Protein AF-A0A1A7Y3Y9-F1 (afdb_monomer_lite)

Foldseek 3Di:
DDPAWAALQVCQVVDDDDFQDADPVPDPLSVVLQVVLVVLVVCLVVVHDDDQDDLVRVLSNLLSCLVNVWAFPAFAPCPPPVPQFQDQFLVSCVVPVVLLVLCQVVLLSNVCNHGTPPNVLSVVLSVVVSVCSNVGGLPDVVVQLVVCCVSRPSCSVRVSRNSSRVSRDPDRPRSRVSGTRTDDDPVVCVVPPPDPPPPDDDDDDDDD

InterPro domains:
  IPR058745 Topors, PWI-like domain [PF26084] (94-169)

Radius of gyration: 20.25 Å; chains: 1; bounding box: 48×34×82 Å

Secondary structure (DSSP, 8-state):
-----B-HHHHHHTTS--TT----TT-HHHHHHHHHHHHHHHHHHTT---PPPPHHHHHHHHHHHHHHTPPEEEETTTTTS---PPP-SHHHHHH-HHHHHTHHHHHHHHHHHHHBT-HHHHHHHHHHHHHHHHHHTTS-HHHHHHHHHHHHGGGHHHHHHHHHHHHH--S-HHHHHHHEEE---GGGHHHHTT--------------

Organism: NCBI:txid60296

pLDDT: mean 77.49, std 19.17, range [34.03, 97.25]

Sequence (208 aa):
ADSTEDGVIFNQLTGFRGAAAPLDPSDRASRRLMSRLVARQRLQREGGAVRQLREREALAFRRMLYRCGIRVRGVAGANGNHGQQCDITAESFRHNPAHLNRLRPWLQRELKVLYGSHGSLVDIVQRIIMARLARHGLVNPPTLEEDLRPFLLARTEHFLHELVSFTRSPLSMDAYDLQAVYEPPPTTTEQYGLSSSSDGSSVIAISE

Structure (mmCIF, N/CA/C/O backbone):
data_AF-A0A1A7Y3Y9-F1
#
_entry.id   AF-A0A1A7Y3Y9-F1
#
loop_
_atom_site.group_PDB
_atom_site.id
_atom_site.type_symbol
_atom_site.label_atom_id
_atom_site.label_alt_id
_atom_site.label_comp_id
_atom_site.label_asym_id
_atom_site.label_entity_id
_atom_site.label_seq_id
_atom_site.pdbx_PDB_ins_code
_atom_site.Cartn_x
_atom_site.Cartn_y
_atom_site.Cartn_z
_atom_site.occupancy
_atom_site.B_iso_or_equiv
_atom_site.auth_seq_id
_atom_site.auth_comp_id
_atom_site.auth_asym_id
_atom_site.auth_atom_id
_atom_site.pdbx_PDB_model_num
ATOM 1 N N . ALA A 1 1 ? -28.855 4.994 4.068 1.00 36.22 1 ALA A N 1
ATOM 2 C CA . ALA A 1 1 ? -28.305 3.700 3.626 1.00 36.22 1 ALA A CA 1
ATOM 3 C C . ALA A 1 1 ? -27.300 3.994 2.519 1.00 36.22 1 ALA A C 1
ATOM 5 O O . ALA A 1 1 ? -27.583 4.885 1.732 1.00 36.22 1 ALA A O 1
ATOM 6 N N . ASP A 1 2 ? -26.148 3.318 2.535 1.00 34.03 2 ASP A N 1
ATOM 7 C CA . ASP A 1 2 ? -25.043 3.405 1.560 1.00 34.03 2 ASP A CA 1
ATOM 8 C C . ASP A 1 2 ? -24.114 4.636 1.565 1.00 34.03 2 ASP A C 1
ATOM 10 O O . ASP A 1 2 ? -23.863 5.270 0.552 1.00 34.03 2 ASP A O 1
ATOM 14 N N . SER A 1 3 ? -23.475 4.918 2.707 1.00 39.34 3 SER A N 1
ATOM 15 C CA . SER A 1 3 ? -22.160 5.593 2.719 1.00 39.34 3 SER A CA 1
ATOM 16 C C . SER A 1 3 ? -21.043 4.548 2.530 1.00 39.34 3 SER A C 1
ATOM 18 O O . SER A 1 3 ? -20.184 4.359 3.400 1.00 39.34 3 SER A O 1
ATOM 20 N N . THR A 1 4 ? -21.167 3.740 1.477 1.00 45.62 4 THR A N 1
ATOM 21 C CA . THR A 1 4 ? -20.436 2.490 1.245 1.00 45.62 4 THR A CA 1
ATOM 22 C C . THR A 1 4 ? -19.045 2.740 0.671 1.00 45.62 4 THR A C 1
ATOM 24 O O . THR A 1 4 ? -18.853 2.967 -0.511 1.00 45.62 4 THR A O 1
ATOM 27 N N . GLU A 1 5 ? -18.047 2.599 1.543 1.00 63.62 5 GLU A N 1
ATOM 28 C CA . GLU A 1 5 ? -16.680 2.203 1.179 1.00 63.62 5 GLU A CA 1
ATOM 29 C C . GLU A 1 5 ? -15.853 3.159 0.308 1.00 63.62 5 GLU A C 1
ATOM 31 O O . GLU A 1 5 ? -14.901 2.702 -0.324 1.00 63.62 5 GLU A O 1
ATOM 36 N N . ASP A 1 6 ? -16.111 4.467 0.334 1.00 68.94 6 ASP A N 1
ATOM 37 C CA . ASP A 1 6 ? -15.222 5.429 -0.325 1.00 68.94 6 ASP A CA 1
ATOM 38 C C . ASP A 1 6 ? -13.776 5.290 0.175 1.00 68.94 6 ASP A C 1
ATOM 40 O O . ASP A 1 6 ? -13.481 5.250 1.380 1.00 68.94 6 ASP A O 1
ATOM 44 N N . GLY A 1 7 ? -12.852 5.190 -0.780 1.00 76.06 7 GLY A N 1
ATOM 45 C CA . GLY A 1 7 ? -11.425 5.054 -0.522 1.00 76.06 7 GLY A CA 1
ATOM 46 C C . GLY A 1 7 ? -10.818 6.297 0.130 1.00 76.06 7 GLY A C 1
ATOM 47 O O . GLY A 1 7 ? -11.368 7.398 0.081 1.00 76.06 7 GLY A O 1
ATOM 48 N N . VAL A 1 8 ? -9.646 6.154 0.755 1.00 81.31 8 VAL A N 1
ATOM 49 C CA . VAL A 1 8 ? -8.957 7.279 1.419 1.00 81.31 8 VAL A CA 1
ATOM 50 C C . VAL A 1 8 ? -8.676 8.450 0.463 1.00 81.31 8 VAL A C 1
ATOM 52 O O . VAL A 1 8 ? -8.682 9.601 0.904 1.00 81.31 8 VAL A O 1
ATOM 55 N N . ILE A 1 9 ? -8.432 8.188 -0.825 1.00 83.69 9 ILE A N 1
ATOM 56 C CA . ILE A 1 9 ? -8.206 9.238 -1.830 1.00 83.69 9 ILE A CA 1
ATOM 57 C C . ILE A 1 9 ? -9.501 10.014 -2.103 1.00 83.69 9 ILE A C 1
ATOM 59 O O . ILE A 1 9 ? -9.493 11.243 -2.077 1.00 83.69 9 ILE A O 1
ATOM 63 N N . PHE A 1 10 ? -10.623 9.317 -2.275 1.00 70.94 10 PHE A N 1
ATOM 64 C CA . PHE A 1 10 ? -11.908 9.938 -2.606 1.00 70.94 10 PHE A CA 1
ATOM 65 C C . PHE A 1 10 ? -12.529 10.693 -1.430 1.00 70.94 10 PHE A C 1
ATOM 67 O O . PHE A 1 10 ? -13.027 11.796 -1.625 1.00 70.94 10 PHE A O 1
ATOM 74 N N . ASN A 1 11 ? -12.363 10.203 -0.197 1.00 64.69 11 ASN A N 1
ATOM 75 C CA . ASN A 1 11 ? -12.785 10.931 1.008 1.00 64.69 11 ASN A CA 1
ATOM 76 C C . ASN A 1 11 ? -12.103 12.307 1.169 1.00 64.69 11 ASN A C 1
ATOM 78 O O . ASN A 1 11 ? -12.654 13.202 1.806 1.00 64.69 11 ASN A O 1
ATOM 82 N N . GLN A 1 12 ? -10.893 12.481 0.622 1.00 59.06 12 GLN A N 1
ATOM 83 C CA . GLN A 1 12 ? -10.207 13.779 0.624 1.00 59.06 12 GLN A CA 1
ATOM 84 C C . GLN A 1 12 ? -10.718 14.709 -0.478 1.00 59.06 12 GLN A C 1
ATOM 86 O O . GLN A 1 12 ? -10.754 15.919 -0.278 1.00 59.06 12 GLN A O 1
ATOM 91 N N . LEU A 1 13 ? -11.108 14.154 -1.629 1.00 55.41 13 LEU A N 1
ATOM 92 C CA . LEU A 1 13 ? -11.631 14.912 -2.768 1.00 55.41 13 LEU A CA 1
ATOM 93 C C . LEU A 1 13 ? -13.058 15.429 -2.515 1.00 55.41 13 LEU A C 1
ATOM 95 O O . LEU A 1 13 ? -13.415 16.483 -3.028 1.00 55.41 13 LEU A O 1
ATOM 99 N N . THR A 1 14 ? -13.853 14.738 -1.692 1.00 50.50 14 THR A N 1
ATOM 100 C CA . THR A 1 14 ? -15.253 15.094 -1.386 1.00 50.50 14 THR A CA 1
ATOM 101 C C . THR A 1 14 ? -15.432 16.068 -0.210 1.00 50.50 14 THR A C 1
ATOM 103 O O . THR A 1 14 ? -16.564 16.367 0.162 1.00 50.50 14 THR A O 1
ATOM 106 N N . GLY A 1 15 ? -14.349 16.623 0.354 1.00 45.25 15 GLY A N 1
ATOM 107 C CA . GLY A 1 15 ? -14.426 17.753 1.297 1.00 45.25 15 GLY A CA 1
ATOM 108 C C . GLY A 1 15 ? -14.106 17.463 2.769 1.00 45.25 15 GLY A C 1
ATOM 109 O O . GLY A 1 15 ? -14.290 18.346 3.603 1.00 45.25 15 GLY A O 1
ATOM 110 N N . PHE A 1 16 ? -13.564 16.292 3.125 1.00 43.62 16 PHE A N 1
ATOM 111 C CA . PHE A 1 16 ? -13.039 16.045 4.477 1.00 43.62 16 PHE A CA 1
ATOM 112 C C . PHE A 1 16 ? -11.502 16.079 4.503 1.00 43.62 16 PHE A C 1
ATOM 114 O O . PHE A 1 16 ? -10.835 15.058 4.358 1.00 43.62 16 PHE A O 1
ATOM 121 N N . ARG A 1 17 ? -10.969 17.280 4.780 1.00 43.22 17 ARG A N 1
ATOM 122 C CA . ARG A 1 17 ? -9.599 17.575 5.253 1.00 43.22 17 ARG A CA 1
ATOM 123 C C . ARG A 1 17 ? -8.468 17.198 4.277 1.00 43.22 17 ARG A C 1
ATOM 125 O O . ARG A 1 17 ? -8.088 16.039 4.127 1.00 43.22 17 ARG A O 1
ATOM 132 N N . GLY A 1 18 ? -7.896 18.232 3.656 1.00 38.16 18 GLY A N 1
ATOM 133 C CA . GLY A 1 18 ? -6.736 18.143 2.772 1.00 38.16 18 GLY A CA 1
ATOM 134 C C . GLY A 1 18 ? -5.487 17.548 3.431 1.00 38.16 18 GLY A C 1
ATOM 135 O O . GLY A 1 18 ? -5.383 17.479 4.656 1.00 38.16 18 GLY A O 1
ATOM 136 N N . ALA A 1 19 ? -4.587 17.089 2.557 1.00 41.91 19 ALA A N 1
ATOM 137 C CA . ALA A 1 19 ? -3.192 16.700 2.769 1.00 41.91 19 ALA A CA 1
ATOM 138 C C . ALA A 1 19 ? -2.735 16.620 4.233 1.00 41.91 19 ALA A C 1
ATOM 140 O O . ALA A 1 19 ? -2.512 17.648 4.861 1.00 41.91 19 ALA A O 1
ATOM 141 N N . ALA A 1 20 ? -2.555 15.391 4.737 1.00 46.00 20 ALA A N 1
ATOM 142 C CA . ALA A 1 20 ? -1.773 15.087 5.942 1.00 46.00 20 ALA A CA 1
ATOM 143 C C . ALA A 1 20 ? -1.911 16.117 7.084 1.00 46.00 20 ALA A C 1
ATOM 145 O O . ALA A 1 20 ? -0.919 16.539 7.672 1.00 46.00 20 ALA A O 1
ATOM 146 N N . ALA A 1 21 ? -3.139 16.548 7.385 1.00 44.91 21 ALA A N 1
ATOM 147 C CA . ALA A 1 21 ? -3.355 17.433 8.514 1.00 44.91 21 ALA A CA 1
ATOM 148 C C . ALA A 1 21 ? -2.907 16.718 9.805 1.00 44.91 21 ALA A C 1
ATOM 150 O O . ALA A 1 21 ? -3.167 15.514 9.941 1.00 44.91 21 ALA A O 1
ATOM 151 N N . PRO A 1 22 ? -2.254 17.432 10.742 1.00 45.97 22 PRO A N 1
ATOM 152 C CA . PRO A 1 22 ? -1.822 16.871 12.014 1.00 45.97 22 PRO A CA 1
ATOM 153 C C . PRO A 1 22 ? -2.981 16.156 12.701 1.00 45.97 22 PRO A C 1
ATOM 155 O O . PRO A 1 22 ? -4.130 16.596 12.583 1.00 45.97 22 PRO A O 1
ATOM 158 N N . LEU A 1 23 ? -2.660 15.057 13.393 1.00 51.81 23 LEU A N 1
ATOM 159 C CA . LEU A 1 23 ? -3.570 14.335 14.278 1.00 51.81 23 LEU A CA 1
ATOM 160 C C . LEU A 1 23 ? -4.438 15.350 15.019 1.00 51.81 23 LEU A C 1
ATOM 162 O O . LEU A 1 23 ? -3.909 16.095 15.836 1.00 51.81 23 LEU A O 1
ATOM 166 N N . ASP A 1 24 ? -5.739 15.397 14.736 1.00 53.09 24 ASP A N 1
ATOM 167 C CA . ASP A 1 24 ? -6.663 16.020 15.671 1.00 53.09 24 ASP A CA 1
ATOM 168 C C . ASP A 1 24 ? -6.817 15.014 16.819 1.00 53.09 24 ASP A C 1
ATOM 170 O O . ASP A 1 24 ? -7.442 13.959 16.622 1.00 53.09 24 ASP A O 1
ATOM 174 N N . PRO A 1 25 ? -6.213 15.260 17.997 1.00 50.03 25 PRO A N 1
ATOM 175 C CA . PRO A 1 25 ? -6.244 14.318 19.109 1.00 50.03 25 PRO A CA 1
ATOM 176 C C . PRO A 1 25 ? -7.671 14.136 19.651 1.00 50.03 25 PRO A C 1
ATOM 178 O O . PRO A 1 25 ? -7.935 13.176 20.376 1.00 50.03 25 PRO A O 1
ATOM 181 N N . SER A 1 26 ? -8.599 15.032 19.285 1.00 53.59 26 SER A N 1
ATOM 182 C CA . SER A 1 26 ? -10.015 14.985 19.648 1.00 53.59 26 SER A CA 1
ATOM 183 C C . SER A 1 26 ? -10.801 13.932 18.856 1.00 53.59 26 SER A C 1
ATOM 185 O O . SER A 1 26 ? -11.801 13.392 19.356 1.00 53.59 26 SER A O 1
ATOM 187 N N . ASP A 1 27 ? -10.332 13.563 17.656 1.00 71.31 27 ASP A N 1
ATOM 188 C CA . ASP A 1 27 ? -11.041 12.626 16.788 1.00 71.31 27 ASP A CA 1
ATOM 189 C C . ASP A 1 27 ? -11.157 11.249 17.464 1.00 71.31 27 ASP A C 1
ATOM 191 O O . ASP A 1 27 ? -10.180 10.573 17.811 1.00 71.31 27 ASP A O 1
ATOM 195 N N . ARG A 1 28 ? -12.404 10.814 17.668 1.00 75.19 28 ARG A N 1
ATOM 196 C CA . ARG A 1 28 ? -12.746 9.505 18.238 1.00 75.19 28 ARG A CA 1
ATOM 197 C C . ARG A 1 28 ? -12.077 8.376 17.451 1.00 75.19 28 ARG A C 1
ATOM 199 O O . ARG A 1 28 ? -11.721 7.353 18.039 1.00 75.19 28 ARG A O 1
ATOM 206 N N . ALA A 1 29 ? -11.917 8.548 16.139 1.00 74.19 29 ALA A N 1
ATOM 207 C CA . ALA A 1 29 ? -11.268 7.581 15.267 1.00 74.19 29 ALA A CA 1
ATOM 208 C C . ALA A 1 29 ? -9.765 7.450 15.576 1.00 74.19 29 ALA A C 1
ATOM 210 O O . ALA A 1 29 ? -9.280 6.331 15.759 1.00 74.19 29 ALA A O 1
ATOM 211 N N . SER A 1 30 ? -9.070 8.580 15.748 1.00 77.62 30 SER A N 1
ATOM 212 C CA . SER A 1 30 ? -7.663 8.638 16.162 1.00 77.62 30 SER A CA 1
ATOM 213 C C . SER A 1 30 ? -7.454 7.987 17.529 1.00 77.62 30 SER A C 1
ATOM 215 O O . SER A 1 30 ? -6.611 7.105 17.662 1.00 77.62 30 SER A O 1
ATOM 217 N N . ARG A 1 31 ? -8.282 8.312 18.532 1.00 80.50 31 ARG A N 1
ATOM 218 C CA . ARG A 1 31 ? -8.201 7.679 19.865 1.00 80.50 31 ARG A CA 1
ATOM 219 C C . ARG A 1 31 ? -8.361 6.161 19.807 1.00 80.50 31 ARG A C 1
ATOM 221 O O . ARG A 1 31 ? -7.578 5.430 20.407 1.00 80.50 31 ARG A O 1
ATOM 228 N N . ARG A 1 32 ? -9.328 5.669 19.024 1.00 83.06 32 ARG A N 1
ATOM 229 C CA . ARG A 1 32 ? -9.515 4.225 18.804 1.00 83.06 32 ARG A CA 1
ATOM 230 C C . ARG A 1 32 ? -8.306 3.584 18.123 1.00 83.06 32 ARG A C 1
ATOM 232 O O . ARG A 1 32 ? -7.960 2.457 18.474 1.00 83.06 32 ARG A O 1
ATOM 239 N N . LEU A 1 33 ? -7.668 4.266 17.167 1.00 85.62 33 LEU A N 1
ATOM 240 C CA . LEU A 1 33 ? -6.435 3.776 16.548 1.00 85.62 33 LEU A CA 1
ATOM 241 C C . LEU A 1 33 ? -5.321 3.641 17.586 1.00 85.62 33 LEU A C 1
ATOM 243 O O . LEU A 1 33 ? -4.713 2.580 17.683 1.00 85.62 33 LEU A O 1
ATOM 247 N N . MET A 1 34 ? -5.106 4.681 18.389 1.00 85.25 34 MET A N 1
ATOM 248 C CA . MET A 1 34 ? -4.076 4.717 19.428 1.00 85.25 34 MET A CA 1
ATOM 249 C C . MET A 1 34 ? -4.230 3.569 20.426 1.00 85.25 34 MET A C 1
ATOM 251 O O . MET A 1 34 ? -3.284 2.812 20.641 1.00 85.25 34 MET A O 1
ATOM 255 N N . SER A 1 35 ? -5.438 3.363 20.964 1.00 83.75 35 SER A N 1
ATOM 256 C CA . SER A 1 35 ? -5.713 2.241 21.870 1.00 83.75 35 SER A CA 1
ATOM 257 C C . SER A 1 35 ? -5.414 0.888 21.217 1.00 83.75 35 SER A C 1
ATOM 259 O O . SER A 1 35 ? -4.848 0.005 21.860 1.00 83.75 35 SER A O 1
ATOM 261 N N . ARG A 1 36 ? -5.739 0.723 19.925 1.00 85.62 36 ARG A N 1
ATOM 262 C CA . ARG A 1 36 ? -5.428 -0.505 19.175 1.00 85.62 36 ARG A CA 1
ATOM 263 C C . ARG A 1 36 ? -3.925 -0.706 18.984 1.00 85.62 36 ARG A C 1
ATOM 265 O O . ARG A 1 36 ? -3.468 -1.837 19.117 1.00 85.62 36 ARG A O 1
ATOM 272 N N . LEU A 1 37 ? -3.164 0.350 18.688 1.00 87.50 37 LEU A N 1
ATOM 273 C CA . LEU A 1 37 ? -1.706 0.271 18.538 1.00 87.50 37 LEU A CA 1
ATOM 274 C C . LEU A 1 37 ? -1.025 -0.120 19.853 1.00 87.50 37 LEU A C 1
ATOM 276 O O . LEU A 1 37 ? -0.183 -1.015 19.857 1.00 87.50 37 LEU A O 1
ATOM 280 N N . VAL A 1 38 ? -1.449 0.474 20.973 1.00 83.88 38 VAL A N 1
ATOM 281 C CA . VAL A 1 38 ? -0.927 0.138 22.307 1.00 83.88 38 VAL A CA 1
ATOM 282 C C . VAL A 1 38 ? -1.246 -1.312 22.679 1.00 83.88 38 VAL A C 1
ATOM 284 O O . VAL A 1 38 ? -0.349 -2.049 23.085 1.00 83.88 38 VAL A O 1
ATOM 287 N N . ALA A 1 39 ? -2.497 -1.755 22.503 1.00 82.88 39 ALA A N 1
ATOM 288 C CA . ALA A 1 39 ? -2.891 -3.138 22.787 1.00 82.88 39 ALA A CA 1
ATOM 289 C C . ALA A 1 39 ? -2.085 -4.144 21.949 1.00 82.88 39 ALA A C 1
ATOM 291 O O . ALA A 1 39 ? -1.599 -5.152 22.458 1.00 82.88 39 ALA A O 1
ATOM 292 N N . ARG A 1 40 ? -1.883 -3.832 20.667 1.00 82.75 40 ARG A N 1
ATOM 293 C CA . ARG A 1 40 ? -1.080 -4.638 19.749 1.00 82.75 40 ARG A CA 1
ATOM 294 C C . ARG A 1 40 ? 0.389 -4.718 20.172 1.00 82.75 40 ARG A C 1
ATOM 296 O O . ARG A 1 40 ? 0.961 -5.802 20.146 1.00 82.75 40 ARG A O 1
ATOM 303 N N . GLN A 1 41 ? 0.984 -3.598 20.578 1.00 79.50 41 GLN A N 1
ATOM 304 C CA . GLN A 1 41 ? 2.378 -3.551 21.021 1.00 79.50 41 GLN A CA 1
ATOM 305 C C . GLN A 1 41 ? 2.605 -4.402 22.279 1.00 79.50 41 GLN A C 1
ATOM 307 O O . GLN A 1 41 ? 3.635 -5.065 22.383 1.00 79.50 41 GLN A O 1
ATOM 312 N N . ARG A 1 42 ? 1.647 -4.413 23.218 1.00 78.62 42 ARG A N 1
ATOM 313 C CA . ARG A 1 42 ? 1.698 -5.284 24.407 1.00 78.62 42 ARG A CA 1
ATOM 314 C C . ARG A 1 42 ? 1.699 -6.760 24.014 1.00 78.62 42 ARG A C 1
ATOM 316 O O . ARG A 1 42 ? 2.632 -7.471 24.366 1.00 78.62 42 ARG A O 1
ATOM 323 N N . LEU A 1 43 ? 0.753 -7.174 23.166 1.00 78.00 43 LEU A N 1
ATOM 324 C CA . LEU A 1 43 ? 0.673 -8.557 22.679 1.00 78.00 43 LEU A CA 1
ATOM 325 C C . LEU A 1 43 ? 1.947 -9.009 21.947 1.00 78.00 43 LEU A C 1
ATOM 327 O O . LEU A 1 43 ? 2.404 -10.129 22.152 1.00 78.00 43 LEU A O 1
ATOM 331 N N . GLN A 1 44 ? 2.541 -8.136 21.124 1.00 78.62 44 GLN A N 1
ATOM 332 C CA . GLN A 1 44 ? 3.798 -8.425 20.421 1.00 78.62 44 GLN A CA 1
ATOM 333 C C . GLN A 1 44 ? 4.991 -8.603 21.378 1.00 78.62 44 GLN A C 1
ATOM 335 O O . GLN A 1 44 ? 5.879 -9.399 21.083 1.00 78.62 44 GLN A O 1
ATOM 340 N N . ARG A 1 45 ? 5.028 -7.879 22.507 1.00 75.06 45 ARG A N 1
ATOM 341 C CA . ARG A 1 45 ? 6.078 -8.017 23.537 1.00 75.06 45 ARG A CA 1
ATOM 342 C C . ARG A 1 45 ? 5.889 -9.258 24.402 1.00 75.06 45 ARG A C 1
ATOM 344 O O . ARG A 1 45 ? 6.867 -9.896 24.765 1.00 75.06 45 ARG A O 1
ATOM 351 N N . GLU A 1 46 ? 4.644 -9.586 24.718 1.00 75.31 46 GLU A N 1
ATOM 352 C CA . GLU A 1 46 ? 4.278 -10.700 25.599 1.00 75.31 46 GLU A CA 1
ATOM 353 C C . GLU A 1 46 ? 4.297 -12.062 24.878 1.00 75.31 46 GLU A C 1
ATOM 355 O O . GLU A 1 46 ? 3.976 -13.082 25.480 1.00 75.31 46 GLU A O 1
ATOM 360 N N . GLY A 1 47 ? 4.655 -12.101 23.585 1.00 65.69 47 GLY A N 1
ATOM 361 C CA . GLY A 1 47 ? 4.643 -13.330 22.783 1.00 65.69 47 GLY A CA 1
ATOM 362 C C . GLY A 1 47 ? 3.238 -13.914 22.593 1.00 65.69 47 GLY A C 1
ATOM 363 O O . GLY A 1 47 ? 3.094 -15.076 22.215 1.00 65.69 47 GLY A O 1
ATOM 364 N N . GLY A 1 48 ? 2.197 -13.122 22.862 1.00 61.28 48 GLY A N 1
ATOM 365 C CA . GLY A 1 48 ? 0.812 -13.546 22.737 1.00 61.28 48 GLY A CA 1
ATOM 366 C C . GLY A 1 48 ? 0.454 -13.821 21.280 1.00 61.28 48 GLY A C 1
ATOM 367 O O . GLY A 1 48 ? 0.876 -13.102 20.372 1.00 61.28 48 GLY A O 1
ATOM 368 N N . ALA A 1 49 ? -0.363 -14.849 21.042 1.00 57.19 49 ALA A N 1
ATOM 369 C CA . ALA A 1 49 ? -0.889 -15.137 19.714 1.00 57.19 49 ALA A CA 1
ATOM 370 C C . ALA A 1 49 ? -1.747 -13.954 19.232 1.00 57.19 49 ALA A C 1
ATOM 372 O O . ALA A 1 49 ? -2.903 -13.789 19.626 1.00 57.19 49 ALA A O 1
ATOM 373 N N . VAL A 1 50 ? -1.180 -13.099 18.379 1.00 59.28 50 VAL A N 1
ATOM 374 C CA . VAL A 1 50 ? -1.935 -12.019 17.744 1.00 59.28 50 VAL A CA 1
ATOM 375 C C . VAL A 1 50 ? -2.926 -12.673 16.779 1.00 59.28 50 VAL A C 1
ATOM 377 O O . VAL A 1 50 ? -2.540 -13.317 15.805 1.00 59.28 50 VAL A O 1
ATOM 380 N N . ARG A 1 51 ? -4.225 -12.548 17.074 1.00 64.06 51 ARG A N 1
ATOM 381 C CA . ARG A 1 51 ? -5.289 -13.115 16.237 1.00 64.06 51 ARG A CA 1
ATOM 382 C C . ARG A 1 51 ? -5.221 -12.504 14.837 1.00 64.06 51 ARG A C 1
ATOM 384 O O . ARG A 1 51 ? -5.158 -11.280 14.705 1.00 64.06 51 ARG A O 1
ATOM 391 N N . GLN A 1 52 ? -5.301 -13.342 13.803 1.00 66.12 52 GLN A N 1
ATOM 392 C CA . GLN A 1 52 ? -5.482 -12.860 12.435 1.00 66.12 52 GLN A CA 1
ATOM 393 C C . GLN A 1 52 ? -6.756 -12.002 12.360 1.00 66.12 52 GLN A C 1
ATOM 395 O O . GLN A 1 52 ? -7.821 -12.387 12.855 1.00 66.12 52 GLN A O 1
ATOM 400 N N . LEU A 1 53 ? -6.625 -10.798 11.803 1.00 68.25 53 LEU A N 1
ATOM 401 C CA . LEU A 1 53 ? -7.749 -9.885 11.600 1.00 68.25 53 LEU A CA 1
ATOM 402 C C . LEU A 1 53 ? -8.609 -10.403 10.450 1.00 68.25 53 LEU A C 1
ATOM 404 O O . LEU A 1 53 ? -8.081 -10.838 9.428 1.00 68.25 53 LEU A O 1
ATOM 408 N N . ARG A 1 54 ? -9.937 -10.304 10.578 1.00 80.69 54 ARG A N 1
ATOM 409 C CA . ARG A 1 54 ? -10.815 -10.545 9.422 1.00 80.69 54 ARG A CA 1
ATOM 410 C C . ARG A 1 54 ? -10.494 -9.508 8.343 1.00 80.69 54 ARG A C 1
ATOM 412 O O . ARG A 1 54 ? -10.195 -8.364 8.678 1.00 80.69 54 ARG A O 1
ATOM 419 N N . GLU A 1 55 ? -10.631 -9.858 7.063 1.00 81.81 55 GLU A N 1
ATOM 420 C CA . GLU A 1 55 ? -10.288 -8.967 5.935 1.00 81.81 55 GLU A CA 1
ATOM 421 C C . GLU A 1 55 ? -10.895 -7.559 6.089 1.00 81.81 55 GLU A C 1
ATOM 423 O O . GLU A 1 55 ? -10.197 -6.552 5.977 1.00 81.81 55 GLU A O 1
ATOM 428 N N . ARG A 1 56 ? -12.179 -7.475 6.465 1.00 83.62 56 ARG A N 1
ATOM 429 C CA . ARG A 1 56 ? -12.867 -6.196 6.722 1.00 83.62 56 ARG A CA 1
ATOM 430 C C . ARG A 1 56 ? -12.231 -5.383 7.857 1.00 83.62 56 ARG A C 1
ATOM 432 O O . ARG A 1 56 ? -12.112 -4.164 7.753 1.00 83.62 56 ARG A O 1
ATOM 439 N N . GLU A 1 57 ? -11.811 -6.039 8.938 1.00 85.25 57 GLU A N 1
ATOM 440 C CA . GLU A 1 57 ? -11.167 -5.391 10.089 1.00 85.25 57 GLU A CA 1
ATOM 441 C C . GLU A 1 57 ? -9.748 -4.919 9.747 1.00 85.25 57 GLU A C 1
ATOM 443 O O . GLU A 1 57 ? -9.325 -3.855 10.213 1.00 85.25 57 GLU A O 1
ATOM 448 N N . ALA A 1 58 ? -9.033 -5.691 8.921 1.00 87.38 58 ALA A N 1
ATOM 449 C CA . ALA A 1 58 ? -7.720 -5.340 8.395 1.00 87.38 58 ALA A CA 1
ATOM 450 C C . ALA A 1 58 ? -7.813 -4.113 7.475 1.00 87.38 58 ALA A C 1
ATOM 452 O O . ALA A 1 58 ? -7.091 -3.140 7.683 1.00 87.38 58 ALA A O 1
ATOM 453 N N . LEU A 1 59 ? -8.766 -4.091 6.536 1.00 90.62 59 LEU A N 1
ATOM 454 C CA . LEU A 1 59 ? -9.019 -2.933 5.670 1.00 90.62 59 LEU A CA 1
ATOM 455 C C . LEU A 1 59 ? -9.366 -1.681 6.483 1.00 90.62 59 LEU A C 1
ATOM 457 O O . LEU A 1 59 ? -8.800 -0.614 6.245 1.00 90.62 59 LEU A O 1
ATOM 461 N N . ALA A 1 60 ? -10.249 -1.799 7.479 1.00 88.94 60 ALA A N 1
ATOM 462 C CA . ALA A 1 60 ? -10.605 -0.680 8.351 1.00 88.94 60 ALA A CA 1
ATOM 463 C C . ALA A 1 60 ? -9.400 -0.154 9.151 1.00 88.94 60 ALA A C 1
ATOM 465 O O . ALA A 1 60 ? -9.240 1.056 9.311 1.00 88.94 60 ALA A O 1
ATOM 466 N N . PHE A 1 61 ? -8.535 -1.050 9.635 1.00 89.94 61 PHE A N 1
ATOM 467 C CA . PHE A 1 61 ? -7.302 -0.679 10.328 1.00 89.94 61 PHE A CA 1
ATOM 468 C C . PHE A 1 61 ? -6.327 0.060 9.406 1.00 89.94 61 PHE A C 1
ATOM 470 O O . PHE A 1 61 ? -5.889 1.158 9.743 1.00 89.94 61 PHE A O 1
ATOM 477 N N . ARG A 1 62 ? -6.053 -0.489 8.217 1.00 93.19 62 ARG A N 1
ATOM 478 C CA . ARG A 1 62 ? -5.184 0.141 7.214 1.00 93.19 62 ARG A CA 1
ATOM 479 C C . ARG A 1 62 ? -5.717 1.509 6.783 1.00 93.19 62 ARG A C 1
ATOM 481 O O . ARG A 1 62 ? -4.960 2.473 6.783 1.00 93.19 62 ARG A O 1
ATOM 488 N N . ARG A 1 63 ? -7.027 1.645 6.524 1.00 91.25 63 ARG A N 1
ATOM 489 C CA . ARG A 1 63 ? -7.670 2.948 6.243 1.00 91.25 63 ARG A CA 1
ATOM 490 C C . ARG A 1 63 ? -7.378 3.975 7.334 1.00 91.25 63 ARG A C 1
ATOM 492 O O . ARG A 1 63 ? -7.101 5.131 7.024 1.00 91.25 63 ARG A O 1
ATOM 499 N N . MET A 1 64 ? -7.422 3.560 8.599 1.00 88.38 64 MET A N 1
ATOM 500 C CA . MET A 1 64 ? -7.140 4.450 9.721 1.00 88.38 64 MET A CA 1
ATOM 501 C C . MET A 1 64 ? -5.673 4.894 9.756 1.00 88.38 64 MET A C 1
ATOM 503 O O . MET A 1 64 ? -5.414 6.072 9.974 1.00 88.38 64 MET A O 1
ATOM 507 N N . LEU A 1 65 ? -4.724 3.996 9.465 1.00 91.56 65 LEU A N 1
ATOM 508 C CA . LEU A 1 65 ? -3.299 4.344 9.372 1.00 91.56 65 LEU A CA 1
ATOM 509 C C . LEU A 1 65 ? -3.048 5.429 8.317 1.00 91.56 65 LEU A C 1
ATOM 511 O O . LEU A 1 65 ? -2.442 6.453 8.633 1.00 91.56 65 LEU A O 1
ATOM 515 N N . TYR A 1 66 ? -3.593 5.277 7.103 1.00 90.81 66 TYR A N 1
ATOM 516 C CA . TYR A 1 66 ? -3.467 6.308 6.064 1.00 90.81 66 TYR A CA 1
ATOM 517 C C . TYR A 1 66 ? -4.114 7.630 6.471 1.00 90.81 66 TYR A C 1
ATOM 519 O O . TYR A 1 66 ? -3.517 8.688 6.265 1.00 90.81 66 TYR A O 1
ATOM 527 N N . ARG A 1 67 ? -5.317 7.592 7.059 1.00 86.69 67 ARG A N 1
ATOM 528 C CA . ARG A 1 67 ? -6.019 8.802 7.518 1.00 86.69 67 ARG A CA 1
ATOM 529 C C . ARG A 1 67 ? -5.221 9.554 8.577 1.00 86.69 67 ARG A C 1
ATOM 531 O O . ARG A 1 67 ? -5.079 10.765 8.457 1.00 86.69 67 ARG A O 1
ATOM 538 N N . CYS A 1 68 ? -4.673 8.838 9.554 1.00 82.44 68 CYS A N 1
ATOM 539 C CA . CYS A 1 68 ? -3.872 9.404 10.638 1.00 82.44 68 CYS A CA 1
ATOM 540 C C . CYS A 1 68 ? -2.411 9.678 10.240 1.00 82.44 68 CYS A C 1
ATOM 542 O O . CYS A 1 68 ? -1.649 10.175 11.062 1.00 82.44 68 CYS A O 1
ATOM 544 N N . GLY A 1 69 ? -1.993 9.331 9.016 1.00 85.31 69 GLY A N 1
ATOM 545 C CA . GLY A 1 69 ? -0.614 9.509 8.558 1.00 85.31 69 GLY A CA 1
ATOM 546 C C . GLY A 1 69 ? 0.414 8.633 9.285 1.00 85.31 69 GLY A C 1
ATOM 547 O O . GLY A 1 69 ? 1.607 8.907 9.189 1.00 85.31 69 GLY A O 1
ATOM 548 N N . ILE A 1 70 ? -0.023 7.588 9.994 1.00 88.50 70 ILE A N 1
ATOM 549 C CA . ILE A 1 70 ? 0.863 6.706 10.762 1.00 88.50 70 ILE A CA 1
ATOM 550 C C . ILE A 1 70 ? 1.485 5.681 9.820 1.00 88.50 70 ILE A C 1
ATOM 552 O O . ILE A 1 70 ? 0.774 4.866 9.237 1.00 88.50 70 ILE A O 1
ATOM 556 N N . ARG A 1 71 ? 2.812 5.722 9.711 1.00 91.25 71 ARG A N 1
ATOM 557 C CA . ARG A 1 71 ? 3.621 4.824 8.883 1.00 91.25 71 ARG A CA 1
ATOM 558 C C . ARG A 1 71 ? 4.309 3.768 9.751 1.00 91.25 71 ARG A C 1
ATOM 560 O O . ARG A 1 71 ? 4.527 3.967 10.948 1.00 91.25 71 ARG A O 1
ATOM 567 N N . VAL A 1 72 ? 4.658 2.639 9.153 1.00 92.50 72 VAL A N 1
ATOM 568 C CA . VAL A 1 72 ? 5.414 1.564 9.794 1.00 92.50 72 VAL A CA 1
ATOM 569 C C . VAL A 1 72 ? 6.809 2.060 10.170 1.00 92.50 72 VAL A C 1
ATOM 571 O O . VAL A 1 72 ? 7.492 2.703 9.374 1.00 92.50 72 VAL A O 1
ATOM 574 N N . ARG A 1 73 ? 7.258 1.751 11.387 1.00 87.88 73 ARG A N 1
ATOM 575 C CA . ARG A 1 73 ? 8.638 2.014 11.820 1.00 87.88 73 ARG A CA 1
ATOM 576 C C . ARG A 1 73 ? 9.563 0.846 11.491 1.00 87.88 73 ARG A C 1
ATOM 578 O O . ARG A 1 73 ? 10.728 1.049 11.175 1.00 87.88 73 ARG A O 1
ATOM 585 N N . GLY A 1 74 ? 9.047 -0.374 11.589 1.00 83.56 74 GLY A N 1
ATOM 586 C CA . GLY A 1 74 ? 9.806 -1.598 11.376 1.00 83.56 74 GLY A CA 1
ATOM 587 C C . GLY A 1 74 ? 8.976 -2.838 11.681 1.00 83.56 74 GLY A C 1
ATOM 588 O O . GLY A 1 74 ? 7.762 -2.759 11.867 1.00 83.56 74 GLY A O 1
ATOM 589 N N . VAL A 1 75 ? 9.645 -3.984 11.742 1.00 79.81 75 VAL A N 1
ATOM 590 C CA . VAL A 1 75 ? 9.039 -5.290 12.017 1.00 79.81 75 VAL A CA 1
ATOM 591 C C . VAL A 1 75 ? 9.582 -5.796 13.356 1.00 79.81 75 VAL A C 1
ATOM 593 O O . VAL A 1 75 ? 10.795 -5.890 13.538 1.00 79.81 75 VAL A O 1
ATOM 596 N N . ALA A 1 76 ? 8.700 -6.076 14.317 1.00 66.94 76 ALA A N 1
ATOM 597 C CA . ALA A 1 76 ? 9.061 -6.597 15.633 1.00 66.94 76 ALA A CA 1
ATOM 598 C C . ALA A 1 76 ? 9.819 -7.927 15.489 1.00 66.94 76 ALA A C 1
ATOM 600 O O . ALA A 1 76 ? 9.431 -8.774 14.692 1.00 66.94 76 ALA A O 1
ATOM 601 N N . GLY A 1 77 ? 10.908 -8.100 16.242 1.00 57.47 77 GLY A N 1
ATOM 602 C CA . GLY A 1 77 ? 11.781 -9.280 16.148 1.00 57.47 77 GLY A CA 1
ATOM 603 C C . GLY A 1 77 ? 12.940 -9.150 15.151 1.00 57.47 77 GLY A C 1
ATOM 604 O O . GLY A 1 77 ? 13.930 -9.860 15.291 1.00 57.47 77 GLY A O 1
ATOM 605 N N . ALA A 1 78 ? 12.905 -8.181 14.226 1.00 52.88 78 ALA A N 1
ATOM 606 C CA . ALA A 1 78 ? 14.040 -7.872 13.344 1.00 52.88 78 ALA A CA 1
ATOM 607 C C . ALA A 1 78 ? 15.146 -7.039 14.032 1.00 52.88 78 ALA A C 1
ATOM 609 O O . ALA A 1 78 ? 16.195 -6.790 13.447 1.00 52.88 78 ALA A O 1
ATOM 610 N N . ASN A 1 79 ? 14.923 -6.609 15.279 1.00 46.19 79 ASN A N 1
ATOM 611 C CA . ASN A 1 79 ? 15.854 -5.757 16.029 1.00 46.19 79 ASN A CA 1
ATOM 612 C C . ASN A 1 79 ? 17.017 -6.537 16.676 1.00 46.19 79 ASN A C 1
ATOM 614 O O . ASN A 1 79 ? 17.904 -5.911 17.245 1.00 46.19 79 ASN A O 1
ATOM 618 N N . GLY A 1 80 ? 17.003 -7.877 16.630 1.00 43.19 80 GLY A N 1
ATOM 619 C CA . GLY A 1 80 ? 18.033 -8.729 17.249 1.00 43.19 80 GLY A CA 1
ATOM 620 C C . GLY A 1 80 ? 18.847 -9.571 16.266 1.00 43.19 80 GLY A C 1
ATOM 621 O O . GLY A 1 80 ? 19.965 -9.957 16.570 1.00 43.19 80 GLY A O 1
ATOM 622 N N . ASN A 1 81 ? 18.317 -9.812 15.070 1.00 42.56 81 ASN A N 1
ATOM 623 C CA . ASN A 1 81 ? 19.046 -10.394 13.957 1.00 42.56 81 ASN A CA 1
ATOM 624 C C . ASN A 1 81 ? 18.722 -9.531 12.752 1.00 42.56 81 ASN A C 1
ATOM 626 O O . ASN A 1 81 ? 17.546 -9.361 12.430 1.00 42.56 81 ASN A O 1
ATOM 630 N N . HIS A 1 82 ? 19.748 -9.017 12.078 1.00 45.97 82 HIS A N 1
ATOM 631 C CA . HIS A 1 82 ? 19.649 -8.458 10.734 1.00 45.97 82 HIS A CA 1
ATOM 632 C C . HIS A 1 82 ? 19.228 -9.569 9.759 1.00 45.97 82 HIS A C 1
ATOM 634 O O . HIS A 1 82 ? 20.006 -9.998 8.912 1.00 45.97 82 HIS A O 1
ATOM 640 N N . GLY A 1 83 ? 18.008 -10.089 9.925 1.00 51.91 83 GLY A N 1
ATOM 641 C CA . GLY A 1 83 ? 17.381 -11.030 9.022 1.00 51.91 83 GLY A CA 1
ATOM 642 C C . GLY A 1 83 ? 17.471 -10.413 7.644 1.00 51.91 83 GLY A C 1
ATOM 643 O O . GLY A 1 83 ? 17.019 -9.285 7.445 1.00 51.91 83 GLY A O 1
ATOM 644 N N . GLN A 1 84 ? 18.171 -11.124 6.769 1.00 59.94 84 GLN A N 1
ATOM 645 C CA . GLN A 1 84 ? 18.594 -10.706 5.444 1.00 59.94 84 GLN A CA 1
ATOM 646 C C . GLN A 1 84 ? 17.445 -9.966 4.753 1.00 59.94 84 GLN A C 1
ATOM 648 O O . GLN A 1 84 ? 16.463 -10.582 4.336 1.00 59.94 84 GLN A O 1
ATOM 653 N N . GLN A 1 85 ? 17.520 -8.629 4.731 1.00 76.19 85 GLN A N 1
ATOM 654 C CA . GLN A 1 85 ? 16.499 -7.820 4.076 1.00 76.19 85 GLN A CA 1
ATOM 655 C C . GLN A 1 85 ? 16.447 -8.266 2.622 1.00 76.19 85 GLN A C 1
ATOM 657 O O . GLN A 1 85 ? 17.492 -8.448 1.991 1.00 76.19 85 GLN A O 1
ATOM 662 N N . CYS A 1 86 ? 15.245 -8.485 2.100 1.00 84.50 86 CYS A N 1
ATOM 663 C CA . CYS A 1 86 ? 15.120 -8.928 0.725 1.00 84.50 86 CYS A CA 1
ATOM 664 C C . CYS A 1 86 ? 15.661 -7.844 -0.209 1.00 84.50 86 CYS A C 1
ATOM 666 O O . CYS A 1 86 ? 15.348 -6.661 -0.046 1.00 84.50 86 CYS A O 1
ATOM 668 N N . ASP A 1 87 ? 16.456 -8.259 -1.194 1.00 87.94 87 ASP A N 1
ATOM 669 C CA . ASP A 1 87 ? 16.907 -7.353 -2.238 1.00 87.94 87 ASP A CA 1
ATOM 670 C C . ASP A 1 87 ? 15.702 -6.897 -3.076 1.00 87.94 87 ASP A C 1
ATOM 672 O O . ASP A 1 87 ? 14.879 -7.704 -3.523 1.00 87.94 87 ASP A O 1
ATOM 676 N N . ILE A 1 88 ? 15.611 -5.583 -3.263 1.00 91.06 88 ILE A N 1
ATOM 677 C CA . ILE A 1 88 ? 14.517 -4.874 -3.925 1.00 91.06 88 ILE A CA 1
ATOM 678 C C . ILE A 1 88 ? 14.886 -4.417 -5.347 1.00 91.06 88 ILE A C 1
ATOM 680 O O . ILE A 1 88 ? 14.168 -3.613 -5.950 1.00 91.06 88 ILE A O 1
ATOM 684 N N . THR A 1 89 ? 16.018 -4.885 -5.881 1.00 92.50 89 THR A N 1
ATOM 685 C CA . THR A 1 89 ? 16.436 -4.636 -7.265 1.00 92.50 89 THR A CA 1
ATOM 686 C C . THR A 1 89 ? 15.525 -5.338 -8.280 1.00 92.50 89 THR A C 1
ATOM 688 O O . THR A 1 89 ? 14.931 -6.387 -8.022 1.00 92.50 89 THR A O 1
ATOM 691 N N . ALA A 1 90 ? 15.453 -4.785 -9.495 1.00 92.75 90 ALA A N 1
ATOM 692 C CA . ALA A 1 90 ? 14.779 -5.442 -10.620 1.00 92.75 90 ALA A CA 1
ATOM 693 C C . ALA A 1 90 ? 15.416 -6.795 -10.977 1.00 92.75 90 ALA A C 1
ATOM 695 O O . ALA A 1 90 ? 14.769 -7.674 -11.540 1.00 92.75 90 ALA A O 1
ATOM 696 N N . GLU A 1 91 ? 16.711 -6.949 -10.712 1.00 93.25 91 GLU A N 1
ATOM 697 C CA . GLU A 1 91 ? 17.435 -8.191 -10.947 1.00 93.25 91 GLU A CA 1
ATOM 698 C C . GLU A 1 91 ? 17.017 -9.278 -9.953 1.00 93.25 91 GLU A C 1
ATOM 700 O O . GLU A 1 91 ? 16.673 -10.378 -10.382 1.00 93.25 91 GLU A O 1
ATOM 705 N N . SER A 1 92 ? 16.926 -8.957 -8.660 1.00 90.56 92 SER A N 1
ATOM 706 C CA . SER A 1 92 ? 16.386 -9.860 -7.634 1.00 90.56 92 SER A CA 1
ATOM 707 C C . SER A 1 92 ? 14.975 -10.344 -7.982 1.00 90.56 92 SER A C 1
ATOM 709 O O . SER A 1 92 ? 14.699 -11.543 -7.939 1.00 90.56 92 SER A O 1
ATOM 711 N N . PHE A 1 93 ? 14.090 -9.448 -8.436 1.00 92.62 93 PHE A N 1
ATOM 712 C CA . PHE A 1 93 ? 12.738 -9.840 -8.854 1.00 92.62 93 PHE A CA 1
ATOM 713 C C . PHE A 1 93 ? 12.703 -10.755 -10.082 1.00 92.62 93 PHE A C 1
ATOM 715 O O . 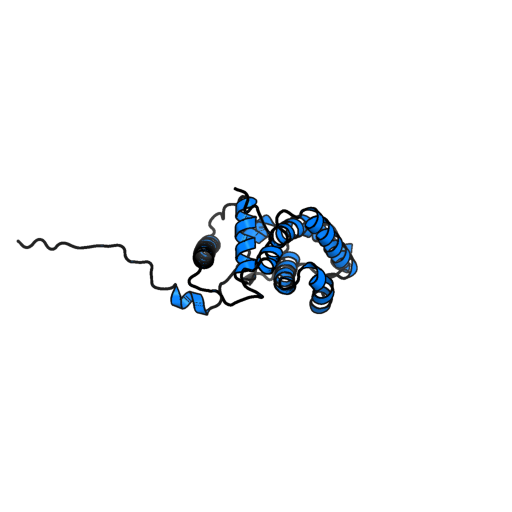PHE A 1 93 ? 11.805 -11.591 -10.186 1.00 92.62 93 PHE A O 1
ATOM 722 N N . ARG A 1 94 ? 13.661 -10.614 -11.005 1.00 92.50 94 ARG A N 1
ATOM 723 C CA . ARG A 1 94 ? 13.786 -11.498 -12.173 1.00 92.50 94 ARG A CA 1
ATOM 724 C C . ARG A 1 94 ? 14.291 -12.885 -11.785 1.00 92.50 94 ARG A C 1
ATOM 726 O O . ARG A 1 94 ? 13.768 -13.871 -12.291 1.00 92.50 94 ARG A O 1
ATOM 733 N N . HIS A 1 95 ? 15.252 -12.957 -10.866 1.00 93.38 95 HIS A N 1
ATOM 734 C CA . HIS A 1 95 ? 15.782 -14.223 -10.354 1.00 93.38 95 HIS A CA 1
ATOM 735 C C . HIS A 1 95 ? 14.790 -14.951 -9.441 1.00 93.38 95 HIS A C 1
ATOM 737 O O . HIS A 1 95 ? 14.727 -16.178 -9.450 1.00 93.38 95 HIS A O 1
ATOM 743 N N . ASN A 1 96 ? 13.995 -14.208 -8.668 1.00 89.88 96 ASN A N 1
ATOM 744 C CA . ASN A 1 96 ? 13.005 -14.758 -7.753 1.00 89.88 96 ASN A CA 1
ATOM 745 C C . ASN A 1 96 ? 11.609 -14.143 -7.987 1.00 89.88 96 ASN A C 1
ATOM 747 O O . ASN A 1 96 ? 11.185 -13.238 -7.254 1.00 89.88 96 ASN A O 1
ATOM 751 N N . PRO A 1 97 ? 10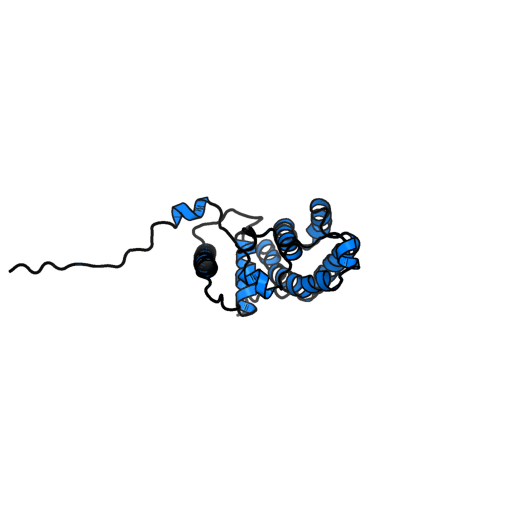.834 -14.663 -8.960 1.00 90.81 97 PRO A N 1
ATOM 752 C CA . PRO A 1 97 ? 9.493 -14.157 -9.253 1.00 90.81 97 PRO A CA 1
AT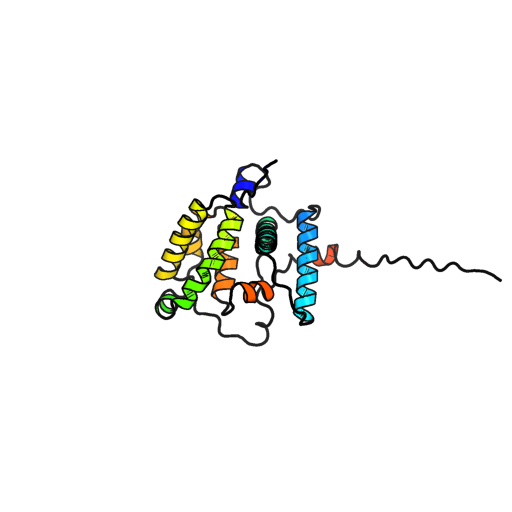OM 753 C C . PRO A 1 97 ? 8.499 -14.386 -8.104 1.00 90.81 97 PRO A C 1
ATOM 755 O O . PRO A 1 97 ? 7.490 -13.682 -8.019 1.00 90.81 97 PRO A O 1
ATOM 758 N N . ALA A 1 98 ? 8.764 -15.330 -7.191 1.00 91.69 98 ALA A N 1
ATOM 759 C CA . ALA A 1 98 ? 7.925 -15.548 -6.012 1.00 91.69 98 ALA A CA 1
ATOM 760 C C . ALA A 1 98 ? 7.943 -14.325 -5.081 1.00 91.69 98 ALA A C 1
ATOM 762 O O . ALA A 1 98 ? 6.899 -13.941 -4.547 1.00 91.69 98 ALA A O 1
ATOM 763 N N . HIS A 1 99 ? 9.099 -13.661 -4.957 1.00 89.94 99 HIS A N 1
ATOM 764 C CA . HIS A 1 99 ? 9.235 -12.449 -4.155 1.00 89.94 99 HIS A CA 1
ATOM 765 C C . HIS A 1 99 ? 8.369 -11.301 -4.696 1.00 89.94 99 HIS A C 1
ATOM 767 O O . HIS A 1 99 ? 7.670 -10.640 -3.930 1.00 89.94 99 HIS A O 1
ATOM 773 N N . LEU A 1 100 ? 8.333 -11.128 -6.022 1.00 92.12 100 LEU A N 1
ATOM 774 C CA . LEU A 1 100 ? 7.461 -10.157 -6.684 1.00 92.12 100 LEU A CA 1
ATOM 775 C C . LEU A 1 100 ? 5.976 -10.551 -6.571 1.00 92.12 100 LEU A C 1
ATOM 777 O O . LEU A 1 100 ? 5.126 -9.709 -6.286 1.00 92.12 100 LEU A O 1
ATOM 781 N N . ASN A 1 101 ? 5.640 -11.833 -6.751 1.00 94.19 101 ASN A N 1
ATOM 782 C CA . ASN A 1 101 ? 4.255 -12.314 -6.677 1.00 94.19 101 ASN A CA 1
ATOM 783 C C . ASN A 1 101 ? 3.628 -12.143 -5.285 1.00 94.19 101 ASN A C 1
ATOM 785 O O . ASN A 1 101 ? 2.425 -11.893 -5.196 1.00 94.19 101 ASN A O 1
ATOM 789 N N . ARG A 1 102 ? 4.432 -12.181 -4.216 1.00 94.81 102 ARG A N 1
ATOM 790 C CA . ARG A 1 102 ? 4.000 -11.868 -2.843 1.00 94.81 102 ARG A CA 1
ATOM 791 C C . ARG A 1 102 ? 3.422 -10.455 -2.705 1.00 94.81 102 ARG A C 1
ATOM 793 O O . ARG A 1 102 ? 2.559 -10.233 -1.859 1.00 94.81 102 ARG A O 1
ATOM 800 N N . LEU A 1 103 ? 3.846 -9.510 -3.547 1.00 95.31 103 LEU A N 1
ATOM 801 C CA . LEU A 1 103 ? 3.343 -8.135 -3.519 1.00 95.31 103 LEU A CA 1
ATOM 802 C C . LEU A 1 103 ? 1.910 -8.017 -4.048 1.00 95.31 103 LEU A C 1
ATOM 804 O O . LEU A 1 103 ? 1.229 -7.054 -3.717 1.00 95.31 103 LEU A O 1
ATOM 808 N N . ARG A 1 104 ? 1.410 -8.984 -4.829 1.00 95.88 104 ARG A N 1
ATOM 809 C CA . ARG A 1 104 ? 0.062 -8.919 -5.421 1.00 95.88 104 ARG A CA 1
ATOM 810 C C . ARG A 1 104 ? -1.055 -8.778 -4.374 1.00 95.88 104 ARG A C 1
ATOM 812 O O . ARG A 1 104 ? -1.771 -7.780 -4.458 1.00 95.88 104 ARG A O 1
ATOM 819 N N . PRO A 1 105 ? -1.218 -9.692 -3.394 1.00 95.44 105 PRO A N 1
ATOM 820 C CA . PRO A 1 105 ? -2.275 -9.561 -2.387 1.00 95.44 105 PRO A CA 1
ATOM 821 C C . PRO A 1 105 ? -2.113 -8.299 -1.529 1.00 95.44 105 PRO A C 1
ATOM 823 O O . PRO A 1 105 ? -3.103 -7.643 -1.205 1.00 95.44 105 PRO A O 1
ATOM 826 N N . TRP A 1 106 ? -0.869 -7.907 -1.232 1.00 96.75 106 TRP A N 1
ATOM 827 C CA . TRP A 1 106 ? -0.579 -6.684 -0.488 1.00 96.75 106 TRP A CA 1
ATOM 828 C C . TRP A 1 106 ? -1.026 -5.436 -1.258 1.00 96.75 106 TRP A C 1
ATOM 830 O O . TRP A 1 106 ? -1.810 -4.644 -0.742 1.00 96.75 106 TRP A O 1
ATOM 840 N N . LEU A 1 107 ? -0.620 -5.301 -2.525 1.00 97.25 107 LEU A N 1
ATOM 841 C CA . LEU A 1 107 ? -1.019 -4.187 -3.389 1.00 97.25 107 LEU A CA 1
ATOM 842 C C . LEU A 1 107 ? -2.536 -4.124 -3.536 1.00 97.25 107 LEU A C 1
ATOM 844 O O . LEU A 1 107 ? -3.113 -3.050 -3.426 1.00 97.25 107 LEU A O 1
ATOM 848 N N . GLN A 1 108 ? -3.193 -5.267 -3.733 1.00 95.94 108 GLN A N 1
ATOM 849 C CA . GLN A 1 108 ? -4.645 -5.311 -3.855 1.00 95.94 108 GLN A CA 1
ATOM 850 C C . GLN A 1 108 ? -5.333 -4.762 -2.598 1.00 95.94 108 GLN A C 1
ATOM 852 O O . GLN A 1 108 ? -6.256 -3.956 -2.704 1.00 95.94 108 GLN A O 1
ATOM 857 N N . ARG A 1 109 ? -4.868 -5.147 -1.402 1.00 96.12 109 ARG A N 1
ATOM 858 C CA . ARG A 1 109 ? -5.398 -4.635 -0.132 1.00 96.12 109 ARG A CA 1
ATOM 859 C C . ARG A 1 109 ? -5.173 -3.132 0.014 1.00 96.12 109 ARG A C 1
ATOM 861 O O . ARG A 1 109 ? -6.108 -2.405 0.337 1.00 96.12 109 ARG A O 1
ATOM 868 N N . GLU A 1 110 ? -3.950 -2.662 -0.211 1.00 96.75 110 GLU A N 1
ATOM 869 C CA . GLU A 1 110 ? -3.596 -1.250 -0.039 1.00 96.75 110 GLU A CA 1
ATOM 870 C C . GLU A 1 110 ? -4.311 -0.352 -1.053 1.00 96.75 110 GLU A C 1
ATOM 872 O O . GLU A 1 110 ? -4.820 0.709 -0.704 1.00 96.75 110 GLU A O 1
ATOM 877 N N . LEU A 1 111 ? -4.458 -0.802 -2.296 1.00 96.62 111 LEU A N 1
ATOM 878 C CA . LEU A 1 111 ? -5.214 -0.070 -3.307 1.00 96.62 111 LEU A CA 1
ATOM 879 C C . LEU A 1 111 ? -6.722 -0.093 -3.014 1.00 96.62 111 LEU A C 1
ATOM 881 O O . LEU A 1 111 ? -7.364 0.939 -3.171 1.00 96.62 111 LEU A O 1
ATOM 885 N N . LYS A 1 112 ? -7.292 -1.190 -2.489 1.00 95.25 112 LYS A N 1
ATOM 886 C CA . LYS A 1 112 ? -8.674 -1.201 -1.954 1.00 95.25 112 LYS A CA 1
ATOM 887 C C . LYS A 1 112 ? -8.852 -0.228 -0.783 1.00 95.25 112 LYS A C 1
ATOM 889 O O . LYS A 1 112 ? -9.925 0.339 -0.594 1.00 95.25 112 LYS A O 1
ATOM 894 N N . VAL A 1 113 ? -7.818 -0.012 0.029 1.00 94.81 113 VAL A N 1
ATOM 895 C CA . VAL A 1 113 ? -7.837 1.002 1.097 1.00 94.81 113 VAL A CA 1
ATOM 896 C C . VAL A 1 113 ? -7.889 2.414 0.505 1.00 94.81 113 VAL A C 1
ATOM 898 O O . VAL A 1 113 ? -8.644 3.256 0.995 1.00 94.81 113 VAL A O 1
ATOM 901 N N . LEU A 1 114 ? -7.122 2.672 -0.556 1.00 94.38 114 LEU A N 1
ATOM 902 C CA . LEU A 1 114 ? -7.013 3.992 -1.179 1.00 94.38 114 LEU A CA 1
ATOM 903 C C . LEU A 1 114 ? -8.186 4.344 -2.099 1.00 94.38 114 LEU A C 1
ATOM 905 O O . LEU A 1 114 ? -8.661 5.478 -2.045 1.00 94.38 114 LEU A O 1
ATOM 909 N N . TYR A 1 115 ? -8.665 3.386 -2.890 1.00 93.00 115 TYR A N 1
ATOM 910 C CA . TYR A 1 115 ? -9.720 3.565 -3.888 1.00 93.00 115 TYR A CA 1
ATOM 911 C C . TYR A 1 115 ? -11.080 3.012 -3.460 1.00 93.00 115 TYR A C 1
ATOM 913 O O . TYR A 1 115 ? -12.075 3.333 -4.093 1.00 93.00 115 TYR A O 1
ATOM 921 N N . GLY A 1 116 ? -11.175 2.229 -2.386 1.00 90.25 116 GLY A N 1
ATOM 922 C CA . GLY A 1 116 ? -12.472 1.754 -1.908 1.00 90.25 116 GLY A CA 1
ATOM 923 C C . GLY A 1 116 ? -13.118 0.740 -2.852 1.00 90.25 116 GLY A C 1
ATOM 924 O O . GLY A 1 116 ? -12.467 -0.214 -3.280 1.00 90.25 116 GLY A O 1
ATOM 925 N N . SER A 1 117 ? -14.393 0.956 -3.176 1.00 87.12 117 SER A N 1
ATOM 926 C CA . SER A 1 117 ? -15.208 0.097 -4.051 1.00 87.12 117 SER A CA 1
ATOM 927 C C . SER A 1 117 ? -14.852 0.186 -5.546 1.00 87.12 117 SER A C 1
ATOM 929 O O . SER A 1 117 ? -15.360 -0.600 -6.349 1.00 87.12 117 SER A O 1
ATOM 931 N N . HIS A 1 118 ? -13.940 1.081 -5.947 1.00 89.88 118 HIS A N 1
ATOM 932 C CA . HIS A 1 118 ? -13.497 1.238 -7.337 1.00 89.88 118 HIS A CA 1
ATOM 933 C C . HIS A 1 118 ? -12.518 0.130 -7.782 1.00 89.88 118 HIS A C 1
ATOM 935 O O . HIS A 1 118 ? -11.335 0.374 -8.024 1.00 89.88 118 HIS A O 1
ATOM 941 N N . GLY A 1 119 ? -13.017 -1.104 -7.913 1.00 89.69 119 GLY A N 1
ATOM 942 C CA . GLY A 1 119 ? -12.214 -2.291 -8.240 1.00 89.69 119 GLY A CA 1
ATOM 943 C C . GLY A 1 119 ? -11.422 -2.192 -9.552 1.00 89.69 119 GLY A C 1
ATOM 944 O O . GLY A 1 119 ? -10.266 -2.597 -9.598 1.00 89.69 119 GLY A O 1
ATOM 945 N N . SER A 1 120 ? -11.976 -1.562 -10.591 1.00 93.50 120 SER A N 1
ATOM 946 C CA . SER A 1 120 ? -11.264 -1.370 -11.863 1.00 93.50 120 SER A CA 1
ATOM 947 C C . SER A 1 120 ? -10.012 -0.498 -11.716 1.00 93.50 120 SER A C 1
ATOM 949 O O . SER A 1 120 ? -8.977 -0.808 -12.306 1.00 93.50 120 SER A O 1
ATOM 951 N N . LEU A 1 121 ? -10.067 0.562 -10.897 1.00 92.69 121 LEU A N 1
ATOM 952 C CA . LEU A 1 121 ? -8.900 1.397 -10.596 1.00 92.69 121 LEU A CA 1
ATOM 953 C C . LEU A 1 121 ? -7.851 0.612 -9.808 1.00 92.69 121 LEU A C 1
ATOM 955 O O . LEU A 1 121 ? -6.664 0.722 -10.108 1.00 92.69 121 LEU A O 1
ATOM 959 N N . VAL A 1 122 ? -8.285 -0.213 -8.849 1.00 95.12 122 VAL A N 1
ATOM 960 C CA . VAL A 1 122 ? -7.395 -1.120 -8.111 1.00 95.12 122 VAL A CA 1
ATOM 961 C C . VAL A 1 122 ? -6.621 -2.012 -9.082 1.00 95.12 122 VAL A C 1
ATOM 963 O O . VAL A 1 122 ? -5.393 -2.040 -9.020 1.00 95.12 122 VAL A O 1
ATOM 966 N N . ASP A 1 123 ? -7.305 -2.672 -10.015 1.00 95.44 123 ASP A N 1
ATOM 967 C CA . ASP A 1 123 ? -6.682 -3.619 -10.947 1.00 95.44 123 ASP A CA 1
ATOM 968 C C . ASP A 1 123 ? -5.725 -2.934 -11.938 1.00 95.44 123 ASP A C 1
ATOM 970 O O . ASP A 1 123 ? -4.622 -3.429 -12.205 1.00 95.44 123 ASP A O 1
ATOM 974 N N . ILE A 1 124 ? -6.122 -1.774 -12.475 1.00 96.50 124 ILE A N 1
ATOM 975 C CA . ILE A 1 124 ? -5.304 -0.992 -13.412 1.00 96.50 124 ILE A CA 1
ATOM 976 C C . ILE A 1 124 ? -4.026 -0.509 -12.719 1.00 96.50 124 ILE A C 1
ATOM 978 O O . ILE A 1 124 ? -2.922 -0.748 -13.216 1.00 96.50 124 ILE A O 1
ATOM 982 N N . VAL A 1 125 ? -4.156 0.125 -11.553 1.00 96.56 125 VAL A N 1
ATOM 983 C CA . VAL A 1 125 ? -3.014 0.688 -10.819 1.00 96.56 125 VAL A CA 1
ATOM 984 C C . VAL A 1 125 ? -2.110 -0.424 -10.290 1.00 96.56 125 VAL A C 1
ATOM 986 O O . VAL A 1 125 ? -0.887 -0.309 -10.37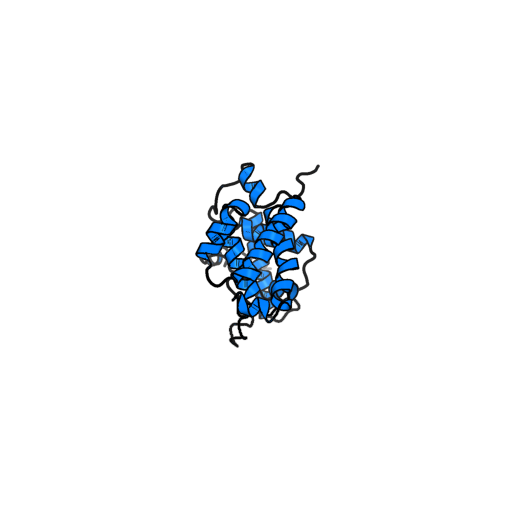3 1.00 96.56 125 VAL A O 1
ATOM 989 N N . GLN A 1 126 ? -2.674 -1.553 -9.849 1.00 97.19 126 GLN A N 1
ATOM 990 C CA . GLN A 1 126 ? -1.892 -2.730 -9.471 1.00 97.19 126 GLN A CA 1
ATOM 991 C C . GLN A 1 126 ? -1.042 -3.241 -10.640 1.00 97.19 126 GLN A C 1
ATOM 993 O O . GLN A 1 126 ? 0.143 -3.518 -10.451 1.00 97.19 126 GLN A O 1
ATOM 998 N N . ARG A 1 127 ? -1.607 -3.352 -11.852 1.00 96.56 127 ARG A N 1
ATOM 999 C CA . ARG A 1 127 ? -0.852 -3.770 -13.050 1.00 96.56 127 ARG A CA 1
ATOM 1000 C C . ARG A 1 127 ? 0.282 -2.805 -13.377 1.00 96.56 127 ARG A C 1
ATOM 1002 O O . ARG A 1 127 ? 1.383 -3.270 -13.672 1.00 96.56 127 ARG A O 1
ATOM 1009 N N . ILE A 1 128 ? 0.030 -1.498 -13.299 1.00 95.75 128 ILE A N 1
ATOM 1010 C CA . ILE A 1 128 ? 1.040 -0.457 -13.542 1.00 95.75 128 ILE A CA 1
ATOM 1011 C C . ILE A 1 128 ? 2.194 -0.590 -12.542 1.00 95.75 128 ILE A C 1
ATOM 1013 O O . ILE A 1 128 ? 3.352 -0.684 -12.952 1.00 95.75 128 ILE A O 1
ATOM 1017 N N . ILE A 1 129 ? 1.883 -0.681 -11.244 1.00 96.31 129 ILE A N 1
ATOM 1018 C CA . ILE A 1 129 ? 2.894 -0.828 -10.189 1.00 96.31 129 ILE A CA 1
ATOM 1019 C C . ILE A 1 129 ? 3.693 -2.116 -10.401 1.00 96.31 129 ILE A C 1
ATOM 1021 O O . ILE A 1 129 ? 4.916 -2.067 -10.476 1.00 96.31 129 ILE A O 1
ATOM 1025 N N . MET A 1 130 ? 3.032 -3.264 -10.578 1.00 96.25 130 MET A N 1
ATOM 1026 C CA . MET A 1 130 ? 3.714 -4.549 -10.779 1.00 96.25 130 MET A CA 1
ATOM 1027 C C . MET A 1 130 ? 4.663 -4.529 -11.985 1.00 96.25 130 MET A C 1
ATOM 1029 O O . MET A 1 130 ? 5.787 -5.023 -11.888 1.00 96.25 130 MET A O 1
ATOM 1033 N N . ALA A 1 131 ? 4.242 -3.933 -13.105 1.00 94.81 131 ALA A N 1
ATOM 1034 C CA . ALA A 1 131 ? 5.082 -3.795 -14.292 1.00 94.81 131 ALA A CA 1
ATOM 1035 C C . ALA A 1 131 ? 6.297 -2.888 -14.038 1.00 94.81 131 ALA A C 1
ATOM 1037 O O . ALA A 1 131 ? 7.406 -3.206 -14.477 1.00 94.81 131 ALA A O 1
ATOM 1038 N N . ARG A 1 132 ? 6.117 -1.787 -13.295 1.00 94.44 132 ARG A N 1
ATOM 1039 C CA . ARG A 1 132 ? 7.214 -0.889 -12.913 1.00 94.44 132 ARG A CA 1
ATOM 1040 C C . ARG A 1 132 ? 8.229 -1.595 -12.017 1.00 94.44 132 ARG A C 1
ATOM 1042 O O . ARG A 1 132 ? 9.423 -1.527 -12.301 1.00 94.44 132 ARG A O 1
ATOM 1049 N N . LEU A 1 133 ? 7.760 -2.310 -10.993 1.00 93.88 133 LEU A N 1
ATOM 1050 C CA . LEU A 1 133 ? 8.614 -3.046 -10.056 1.00 93.88 133 LEU A CA 1
ATOM 1051 C C . LEU A 1 133 ? 9.433 -4.126 -10.761 1.00 93.88 133 LEU A C 1
ATOM 1053 O O . LEU A 1 133 ? 10.637 -4.219 -10.539 1.00 93.88 133 LEU A O 1
ATOM 1057 N N . ALA A 1 134 ? 8.815 -4.887 -11.667 1.00 93.69 134 ALA A N 1
ATOM 1058 C CA . ALA A 1 134 ? 9.512 -5.914 -12.440 1.00 93.69 134 ALA A CA 1
ATOM 1059 C C . ALA A 1 134 ? 10.649 -5.344 -13.308 1.00 93.69 134 ALA A C 1
ATOM 1061 O O . ALA A 1 134 ? 11.662 -6.008 -13.520 1.00 93.69 134 ALA A O 1
ATOM 1062 N N . ARG A 1 135 ? 10.485 -4.118 -13.820 1.00 93.00 135 ARG A N 1
ATOM 1063 C CA . ARG A 1 135 ? 11.452 -3.473 -14.720 1.00 93.00 135 ARG A CA 1
ATOM 1064 C C . ARG A 1 135 ? 12.544 -2.696 -13.992 1.00 93.00 135 ARG A C 1
ATOM 1066 O O . ARG A 1 135 ? 13.686 -2.715 -14.439 1.00 93.00 135 ARG A O 1
ATOM 1073 N N . HIS A 1 136 ? 12.195 -1.996 -12.915 1.00 92.44 136 HIS A N 1
ATOM 1074 C CA . HIS A 1 136 ? 13.064 -0.991 -12.289 1.00 92.44 136 HIS A CA 1
ATOM 1075 C C . HIS A 1 136 ? 13.366 -1.263 -10.808 1.00 92.44 136 HIS A C 1
ATOM 1077 O O . HIS A 1 136 ? 14.285 -0.663 -10.254 1.00 92.44 136 HIS A O 1
ATOM 1083 N N . GLY A 1 137 ? 12.651 -2.191 -10.166 1.00 93.12 137 GLY A N 1
ATOM 1084 C CA . GLY A 1 137 ? 12.781 -2.440 -8.734 1.00 93.12 137 GLY A CA 1
ATOM 1085 C C . GLY A 1 137 ? 12.287 -1.265 -7.880 1.00 93.12 137 GLY A C 1
ATOM 1086 O O . GLY A 1 137 ? 11.503 -0.436 -8.340 1.00 93.12 137 GLY A O 1
ATOM 1087 N N . LEU A 1 138 ? 12.758 -1.198 -6.631 1.00 90.56 138 LEU A N 1
ATOM 1088 C CA . LEU A 1 138 ? 12.465 -0.125 -5.660 1.00 90.56 138 LEU A CA 1
ATOM 1089 C C . LEU A 1 138 ? 13.719 0.658 -5.229 1.00 90.56 138 LEU A C 1
ATOM 1091 O O . LEU A 1 138 ? 13.709 1.330 -4.199 1.00 90.56 138 LEU A O 1
ATOM 1095 N N . VAL A 1 139 ? 14.820 0.552 -5.977 1.00 87.06 139 VAL A N 1
ATOM 1096 C CA . VAL A 1 139 ? 16.121 1.128 -5.582 1.00 87.06 139 VAL A CA 1
ATOM 1097 C C . VAL A 1 139 ? 16.103 2.662 -5.590 1.00 87.06 139 VAL A C 1
ATOM 1099 O O . VAL A 1 139 ? 16.790 3.276 -4.780 1.00 87.06 139 VAL A O 1
ATOM 1102 N N . ASN A 1 140 ? 15.267 3.270 -6.442 1.00 85.62 140 ASN A N 1
ATOM 1103 C CA . ASN A 1 140 ? 15.140 4.723 -6.599 1.00 85.62 140 ASN A CA 1
ATOM 1104 C C . ASN A 1 140 ? 13.732 5.216 -6.200 1.00 85.62 140 ASN A C 1
ATOM 1106 O O . ASN A 1 140 ? 12.886 5.420 -7.076 1.00 85.62 140 ASN A O 1
ATOM 1110 N N . PRO A 1 141 ? 13.456 5.417 -4.894 1.00 80.12 141 PRO A N 1
ATOM 1111 C CA . PRO A 1 141 ? 12.161 5.903 -4.420 1.00 80.12 141 PRO A CA 1
ATOM 1112 C C . PRO A 1 141 ? 11.685 7.230 -5.037 1.00 80.12 141 PRO A C 1
ATOM 1114 O O . PRO A 1 141 ? 10.505 7.287 -5.368 1.00 80.12 141 PRO A O 1
ATOM 1117 N N . PRO A 1 142 ? 12.534 8.259 -5.264 1.00 87.25 142 PRO A N 1
ATOM 1118 C CA . PRO A 1 142 ? 12.068 9.532 -5.826 1.00 87.25 142 PRO A CA 1
ATOM 1119 C C . PRO A 1 142 ? 11.465 9.391 -7.228 1.00 87.25 142 PRO A C 1
ATOM 1121 O O . PRO A 1 142 ? 10.382 9.898 -7.493 1.00 87.25 142 PRO A O 1
ATOM 1124 N N . THR A 1 143 ? 12.113 8.627 -8.113 1.00 88.75 143 THR A N 1
ATOM 1125 C CA . THR A 1 143 ? 11.587 8.373 -9.463 1.00 88.75 143 THR A CA 1
ATOM 1126 C C . THR A 1 143 ? 10.255 7.634 -9.401 1.00 88.75 143 THR A C 1
ATOM 1128 O O . THR A 1 143 ? 9.313 7.970 -10.110 1.00 88.75 143 THR A O 1
ATOM 1131 N N . LEU A 1 144 ? 10.160 6.635 -8.520 1.00 89.25 144 LEU A N 1
ATOM 1132 C CA . LEU A 1 144 ? 8.929 5.878 -8.338 1.00 89.25 144 LEU A CA 1
ATOM 1133 C C . LEU A 1 144 ? 7.795 6.751 -7.785 1.00 89.25 144 LEU A C 1
ATOM 1135 O O . LEU A 1 144 ? 6.633 6.555 -8.133 1.00 89.25 144 LEU A O 1
ATOM 1139 N N . GLU A 1 145 ? 8.123 7.711 -6.929 1.00 91.88 145 GLU A N 1
ATOM 1140 C CA . GLU A 1 145 ? 7.168 8.688 -6.430 1.00 91.88 145 GLU A CA 1
ATOM 1141 C C . GLU A 1 145 ? 6.598 9.541 -7.561 1.00 91.88 145 GLU A C 1
ATOM 1143 O O . GLU A 1 145 ? 5.380 9.666 -7.658 1.00 91.88 145 GLU A O 1
ATOM 1148 N N . GLU A 1 146 ? 7.442 10.062 -8.451 1.00 92.62 146 GLU A N 1
ATOM 1149 C CA . GLU A 1 146 ? 7.006 10.827 -9.625 1.00 92.62 146 GLU A CA 1
ATOM 1150 C C . GLU A 1 146 ? 6.090 10.003 -10.541 1.00 92.62 146 GLU A C 1
ATOM 1152 O O . GLU A 1 146 ? 5.042 10.497 -10.959 1.00 92.62 146 GLU A O 1
ATOM 1157 N N . ASP A 1 147 ? 6.426 8.732 -10.790 1.00 91.50 147 ASP A N 1
ATOM 1158 C CA . ASP A 1 147 ? 5.610 7.845 -11.627 1.00 91.50 147 ASP A CA 1
ATOM 1159 C C . ASP A 1 147 ? 4.237 7.537 -11.007 1.00 91.50 147 ASP A C 1
ATOM 1161 O O . ASP A 1 147 ? 3.247 7.376 -11.724 1.00 91.50 147 ASP A O 1
ATOM 1165 N N . LEU A 1 148 ? 4.172 7.389 -9.677 1.00 93.62 148 LEU A N 1
ATOM 1166 C CA . LEU A 1 148 ? 2.955 6.960 -8.981 1.00 93.62 148 LEU A CA 1
ATOM 1167 C C . LEU A 1 148 ? 2.081 8.119 -8.493 1.00 93.62 148 LEU A C 1
ATOM 1169 O O . LEU A 1 148 ? 0.883 7.919 -8.260 1.00 93.62 148 LEU A O 1
ATOM 1173 N N . ARG A 1 149 ? 2.638 9.329 -8.376 1.00 94.06 149 ARG A N 1
ATOM 1174 C CA . ARG A 1 149 ? 1.925 10.529 -7.919 1.00 94.06 149 ARG A CA 1
ATOM 1175 C C . ARG A 1 149 ? 0.643 10.832 -8.701 1.00 94.06 149 ARG A C 1
ATOM 1177 O O . ARG A 1 149 ? -0.350 11.145 -8.041 1.00 94.06 149 ARG A O 1
ATOM 1184 N N . PRO A 1 150 ? 0.580 10.678 -10.039 1.00 93.56 150 PRO A N 1
ATOM 1185 C CA . PRO A 1 150 ? -0.661 10.872 -10.792 1.00 93.56 150 PRO A CA 1
ATOM 1186 C C . PRO A 1 150 ? -1.807 9.939 -10.369 1.00 93.56 150 PRO A C 1
ATOM 1188 O O . PRO A 1 150 ? -2.970 10.301 -10.510 1.00 93.56 150 PRO A O 1
ATOM 1191 N N . PHE A 1 151 ? -1.496 8.755 -9.830 1.00 93.25 151 PHE A N 1
ATOM 1192 C CA . PHE A 1 151 ? -2.494 7.760 -9.430 1.00 93.25 151 PHE A CA 1
ATOM 1193 C C . PHE A 1 151 ? -2.849 7.858 -7.942 1.00 93.25 151 PHE A C 1
ATOM 1195 O O . PHE A 1 151 ? -4.015 7.719 -7.570 1.00 93.25 151 PHE A O 1
ATOM 1202 N N . LEU A 1 152 ? -1.849 8.074 -7.083 1.00 93.19 152 LEU A N 1
ATOM 1203 C CA . LEU A 1 152 ? -1.986 7.983 -5.623 1.00 93.19 152 LEU A CA 1
ATOM 1204 C C . LEU A 1 152 ? -2.086 9.353 -4.926 1.00 93.19 152 LEU A C 1
ATOM 1206 O O . LEU A 1 152 ? -2.387 9.420 -3.729 1.00 93.19 152 LEU A O 1
ATOM 1210 N N . LEU A 1 153 ? -1.870 10.449 -5.663 1.00 92.06 153 LEU A N 1
ATOM 1211 C CA . LEU A 1 153 ? -1.984 11.834 -5.197 1.00 92.06 153 LEU A CA 1
ATOM 1212 C C . LEU A 1 153 ? -1.183 12.074 -3.902 1.00 92.06 153 LEU A C 1
ATOM 1214 O O . LEU A 1 153 ? -0.044 11.628 -3.762 1.00 92.06 153 LEU A O 1
ATOM 1218 N N . ALA A 1 154 ? -1.779 12.742 -2.912 1.00 89.56 154 ALA A N 1
ATOM 1219 C CA . ALA A 1 154 ? -1.160 13.031 -1.617 1.00 89.56 154 ALA A CA 1
ATOM 1220 C C . ALA A 1 154 ? -0.847 11.779 -0.766 1.00 89.56 154 ALA A C 1
ATOM 1222 O O . ALA A 1 154 ? -0.269 11.894 0.314 1.00 89.56 154 ALA A O 1
ATOM 1223 N N . ARG A 1 155 ? -1.248 10.573 -1.199 1.00 91.12 155 ARG A N 1
ATOM 1224 C CA . ARG A 1 155 ? -0.969 9.314 -0.486 1.00 91.12 155 ARG A CA 1
ATOM 1225 C C . ARG A 1 155 ? 0.243 8.561 -1.026 1.00 91.12 155 ARG A C 1
ATOM 1227 O O . ARG A 1 155 ? 0.623 7.565 -0.416 1.00 91.12 155 ARG A O 1
ATOM 1234 N N . THR A 1 156 ? 0.870 9.060 -2.091 1.00 93.81 156 THR A N 1
ATOM 1235 C CA . THR A 1 156 ? 2.012 8.419 -2.764 1.00 93.81 156 THR A CA 1
ATOM 1236 C C . THR A 1 156 ? 3.158 8.116 -1.805 1.00 93.81 156 THR A C 1
ATOM 1238 O O . THR A 1 156 ? 3.556 6.962 -1.688 1.00 93.81 156 THR A O 1
ATOM 1241 N N . GLU A 1 157 ? 3.632 9.105 -1.047 1.00 92.94 157 GLU A N 1
ATOM 1242 C CA . GLU A 1 157 ? 4.745 8.904 -0.110 1.00 92.94 157 GLU A CA 1
ATOM 1243 C C . GLU A 1 157 ? 4.431 7.872 0.980 1.00 92.94 157 GLU A C 1
ATOM 1245 O O . GLU A 1 157 ? 5.257 7.016 1.291 1.00 92.94 157 GLU A O 1
ATOM 1250 N N . HIS A 1 158 ? 3.231 7.942 1.572 1.00 93.88 158 HIS A N 1
ATOM 1251 C CA . HIS A 1 158 ? 2.809 6.991 2.602 1.00 93.88 158 HIS A CA 1
ATOM 1252 C C . HIS A 1 158 ? 2.780 5.577 2.015 1.00 93.88 158 HIS A C 1
ATOM 1254 O O . HIS A 1 158 ? 3.361 4.657 2.583 1.00 93.88 158 HIS A O 1
ATOM 1260 N N . PHE A 1 159 ? 2.145 5.415 0.854 1.00 96.44 159 PHE A N 1
ATOM 1261 C CA . PHE A 1 159 ? 2.053 4.133 0.170 1.00 96.44 159 PHE A CA 1
ATOM 1262 C C . PHE A 1 159 ? 3.436 3.555 -0.156 1.00 96.44 159 PHE A C 1
ATOM 1264 O O . PHE A 1 159 ? 3.689 2.381 0.107 1.00 96.44 159 PHE A O 1
ATOM 1271 N N . LEU A 1 160 ? 4.349 4.378 -0.679 1.00 95.06 160 LEU A N 1
ATOM 1272 C CA . LEU A 1 160 ? 5.706 3.951 -1.014 1.00 95.06 160 LEU A CA 1
ATOM 1273 C C . LEU A 1 160 ? 6.517 3.547 0.211 1.00 95.06 160 LEU A C 1
ATOM 1275 O O . LEU A 1 160 ? 7.223 2.541 0.166 1.00 95.06 160 LEU A O 1
ATOM 1279 N N . HIS A 1 161 ? 6.379 4.281 1.314 1.00 93.31 161 HIS A N 1
ATOM 1280 C CA . HIS A 1 161 ? 7.012 3.925 2.580 1.00 93.31 161 HIS A CA 1
ATOM 1281 C C . HIS A 1 161 ? 6.589 2.525 3.044 1.00 93.31 161 HIS A C 1
ATOM 1283 O O . HIS A 1 161 ? 7.433 1.685 3.368 1.00 93.31 161 HIS A O 1
ATOM 1289 N N . GLU A 1 162 ? 5.285 2.242 3.019 1.00 95.31 162 GLU A N 1
ATOM 1290 C CA . GLU A 1 162 ? 4.748 0.929 3.389 1.00 95.31 162 GLU A CA 1
ATOM 1291 C C . GLU A 1 162 ? 5.184 -0.166 2.397 1.00 95.31 162 GLU A C 1
ATOM 1293 O O . GLU A 1 162 ? 5.568 -1.259 2.818 1.00 95.31 162 GLU A O 1
ATOM 1298 N N . LEU A 1 163 ? 5.190 0.131 1.090 1.00 95.75 163 LEU A N 1
ATOM 1299 C CA . LEU A 1 163 ? 5.598 -0.806 0.038 1.00 95.75 163 LEU A CA 1
ATOM 1300 C C . LEU A 1 163 ? 7.058 -1.227 0.201 1.00 95.75 163 LEU A C 1
ATOM 1302 O O . LEU A 1 163 ? 7.364 -2.419 0.159 1.00 95.75 163 LEU A O 1
ATOM 1306 N N . VAL A 1 164 ? 7.964 -0.272 0.418 1.00 93.50 164 VAL A N 1
ATOM 1307 C CA . VAL A 1 164 ? 9.390 -0.558 0.627 1.00 93.50 164 VAL A CA 1
ATOM 1308 C C . VAL A 1 164 ? 9.587 -1.396 1.888 1.00 93.50 164 VAL A C 1
ATOM 1310 O O . VAL A 1 164 ? 10.338 -2.372 1.859 1.00 93.50 164 VAL A O 1
ATOM 1313 N N . SER A 1 165 ? 8.886 -1.068 2.978 1.00 92.81 165 SER A N 1
ATOM 1314 C CA . SER A 1 165 ? 8.978 -1.829 4.227 1.00 92.81 165 SER A CA 1
ATOM 1315 C C . SER A 1 165 ? 8.513 -3.281 4.060 1.00 92.81 165 SER A C 1
ATOM 1317 O O . SER A 1 165 ? 9.217 -4.205 4.472 1.00 92.81 165 SER A O 1
ATOM 1319 N N . PHE A 1 166 ? 7.371 -3.505 3.404 1.00 94.88 166 PHE A N 1
ATOM 1320 C CA . PHE A 1 166 ? 6.867 -4.855 3.146 1.00 94.88 166 PHE A CA 1
ATOM 1321 C C . PHE A 1 166 ? 7.763 -5.645 2.189 1.00 94.88 166 PHE A C 1
ATOM 1323 O O . PHE A 1 166 ? 8.009 -6.837 2.395 1.00 94.88 166 PHE A O 1
ATOM 1330 N N . THR A 1 167 ? 8.285 -4.982 1.157 1.00 93.25 167 THR A N 1
ATOM 1331 C CA . THR A 1 167 ? 9.137 -5.626 0.152 1.00 93.25 167 THR A CA 1
ATOM 1332 C C . THR A 1 167 ? 10.479 -6.050 0.739 1.00 93.25 167 THR A C 1
ATOM 1334 O O . THR A 1 167 ? 10.963 -7.123 0.408 1.00 93.25 167 THR A O 1
ATOM 1337 N N . ARG A 1 168 ? 11.064 -5.270 1.655 1.00 91.44 168 ARG A N 1
ATOM 1338 C CA . ARG A 1 168 ? 12.302 -5.656 2.356 1.00 91.44 168 ARG A CA 1
ATOM 1339 C C . ARG A 1 168 ? 12.104 -6.786 3.366 1.00 91.44 168 ARG A C 1
ATOM 1341 O O . ARG A 1 168 ? 13.078 -7.421 3.763 1.00 91.44 168 ARG A O 1
ATOM 1348 N N . SER A 1 169 ? 10.871 -7.026 3.803 1.00 90.62 169 SER A N 1
ATOM 1349 C CA . SER A 1 169 ? 10.555 -8.114 4.722 1.00 90.62 169 SER A CA 1
ATOM 1350 C C . SER A 1 169 ? 10.425 -9.450 3.977 1.00 90.62 169 SER A C 1
ATOM 1352 O O . SER A 1 169 ? 9.714 -9.501 2.973 1.00 90.62 169 SER A O 1
ATOM 1354 N N . PRO A 1 170 ? 10.999 -10.552 4.495 1.00 88.69 170 PRO A N 1
ATOM 1355 C CA . PRO A 1 170 ? 10.801 -11.891 3.932 1.00 88.69 170 PRO A CA 1
ATOM 1356 C C . PRO A 1 170 ? 9.433 -12.502 4.287 1.00 88.69 170 PRO A C 1
ATOM 1358 O O . PRO A 1 170 ? 9.107 -13.603 3.848 1.00 88.69 170 PRO A O 1
ATOM 1361 N N . LEU A 1 171 ? 8.638 -11.824 5.118 1.00 90.19 171 LEU A N 1
ATOM 1362 C CA . LEU A 1 171 ? 7.407 -12.360 5.687 1.00 90.19 171 LEU A CA 1
ATOM 1363 C C . LEU A 1 171 ? 6.265 -12.400 4.664 1.00 90.19 171 LEU A C 1
ATOM 1365 O O . LEU A 1 171 ? 6.150 -11.534 3.793 1.00 90.19 171 LEU A O 1
ATOM 1369 N N . SER A 1 172 ? 5.354 -13.364 4.819 1.00 91.00 172 SER A N 1
ATOM 1370 C CA . SER A 1 172 ? 4.046 -13.312 4.155 1.00 91.00 172 SER A CA 1
ATOM 1371 C C . SER A 1 172 ? 3.262 -12.071 4.602 1.00 91.00 172 SER A C 1
ATOM 1373 O O . SER A 1 172 ? 3.575 -11.472 5.630 1.00 91.00 172 SER A O 1
ATOM 1375 N N . MET A 1 173 ? 2.233 -11.677 3.845 1.00 91.25 173 MET A N 1
ATOM 1376 C CA . MET A 1 173 ? 1.395 -10.525 4.206 1.00 91.25 173 MET A CA 1
ATOM 1377 C C . MET A 1 173 ? 0.811 -10.666 5.617 1.00 91.25 173 MET A C 1
ATOM 1379 O O . MET A 1 173 ? 0.900 -9.726 6.399 1.00 91.25 173 MET A O 1
ATOM 1383 N N . ASP A 1 174 ? 0.302 -11.849 5.967 1.00 89.00 174 ASP A N 1
ATOM 1384 C CA . ASP A 1 174 ? -0.288 -12.090 7.285 1.00 89.00 174 ASP A CA 1
ATOM 1385 C C . ASP A 1 174 ? 0.767 -12.008 8.391 1.00 89.00 174 ASP A C 1
ATOM 1387 O O . ASP A 1 174 ? 0.572 -11.319 9.386 1.00 89.00 174 ASP A O 1
ATOM 1391 N N . ALA A 1 175 ? 1.929 -12.646 8.211 1.00 88.56 175 ALA A N 1
ATOM 1392 C CA . ALA A 1 175 ? 3.002 -12.592 9.202 1.00 88.56 175 ALA A CA 1
ATOM 1393 C C . ALA A 1 175 ? 3.572 -11.172 9.357 1.00 88.56 175 ALA A C 1
ATOM 1395 O O . ALA A 1 175 ? 3.848 -10.736 10.476 1.00 88.56 175 ALA A O 1
ATOM 1396 N N . TYR A 1 176 ? 3.697 -10.433 8.253 1.00 90.75 176 TYR A N 1
ATOM 1397 C CA . TYR A 1 176 ? 4.093 -9.030 8.271 1.00 90.75 176 TYR A CA 1
ATOM 1398 C C . TYR A 1 176 ? 3.074 -8.188 9.031 1.00 90.75 176 TYR A C 1
ATOM 1400 O O . TYR A 1 176 ? 3.449 -7.448 9.933 1.00 90.75 176 TYR A O 1
ATOM 1408 N N . ASP A 1 177 ? 1.785 -8.354 8.745 1.00 89.69 177 ASP A N 1
ATOM 1409 C CA . ASP A 1 177 ? 0.717 -7.652 9.445 1.00 89.69 177 ASP A CA 1
ATOM 1410 C C . ASP A 1 177 ? 0.707 -7.949 10.939 1.00 89.69 177 ASP A C 1
ATOM 1412 O O . ASP A 1 177 ? 0.249 -7.092 11.682 1.00 89.69 177 ASP A O 1
ATOM 1416 N N . LEU A 1 178 ? 1.179 -9.119 11.394 1.00 85.00 178 LEU A N 1
ATOM 1417 C CA . LEU A 1 178 ? 1.323 -9.490 12.810 1.00 85.00 178 LEU A CA 1
ATOM 1418 C C . LEU A 1 178 ? 2.575 -8.887 13.468 1.00 85.00 178 LEU A C 1
ATOM 1420 O O . LEU A 1 178 ? 2.549 -8.584 14.662 1.00 85.00 178 LEU A O 1
ATOM 1424 N N . GLN A 1 179 ? 3.640 -8.642 12.713 1.00 85.56 179 GLN A N 1
ATOM 1425 C CA . GLN A 1 179 ? 4.918 -8.168 13.254 1.00 85.56 179 GLN A CA 1
ATOM 1426 C C . GLN A 1 179 ? 5.176 -6.676 13.006 1.00 85.56 179 GLN A C 1
ATOM 1428 O O . GLN A 1 179 ? 5.974 -6.076 13.719 1.00 85.56 179 GLN A O 1
ATOM 1433 N N . ALA A 1 180 ? 4.492 -6.044 12.053 1.00 89.69 180 ALA A N 1
ATOM 1434 C CA . ALA A 1 180 ? 4.653 -4.629 11.749 1.00 89.69 180 ALA A CA 1
ATOM 1435 C C . ALA A 1 180 ? 4.370 -3.761 12.986 1.00 89.69 180 ALA A C 1
ATOM 1437 O O . ALA A 1 180 ? 3.368 -3.935 13.694 1.00 89.69 180 ALA A O 1
ATOM 1438 N N . VAL A 1 181 ? 5.288 -2.831 13.240 1.00 88.69 181 VAL A N 1
ATOM 1439 C CA . VAL A 1 181 ? 5.249 -1.892 14.358 1.00 88.69 181 VAL A CA 1
ATOM 1440 C C . VAL A 1 181 ? 4.892 -0.519 13.818 1.00 88.69 181 VAL A C 1
ATOM 1442 O O . VAL A 1 181 ? 5.650 0.087 13.059 1.00 88.69 181 VAL A O 1
ATOM 1445 N N . TYR A 1 182 ? 3.740 -0.025 14.251 1.00 89.38 182 TYR A N 1
ATOM 1446 C CA . TYR A 1 182 ? 3.272 1.330 13.999 1.00 89.38 182 TYR A CA 1
ATOM 1447 C C . TYR A 1 182 ? 3.384 2.090 15.313 1.00 89.38 182 TYR A C 1
ATOM 1449 O O . TYR A 1 182 ? 2.715 1.723 16.280 1.00 89.38 182 TYR A O 1
ATOM 1457 N N . GLU A 1 183 ? 4.242 3.107 15.369 1.00 75.50 183 GLU A N 1
ATOM 1458 C CA . GLU A 1 183 ? 4.318 3.971 16.545 1.00 75.50 183 GLU A CA 1
ATOM 1459 C C . GLU A 1 1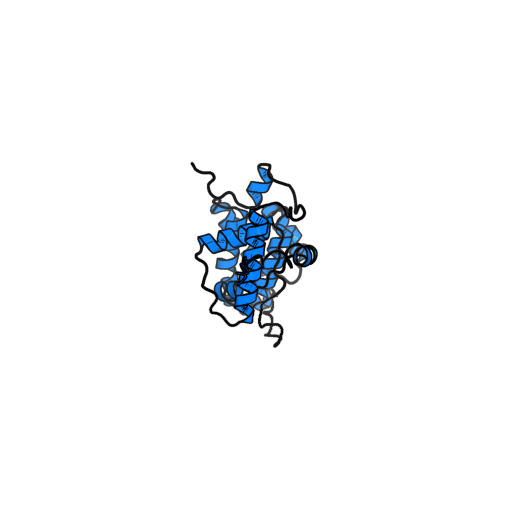83 ? 3.666 5.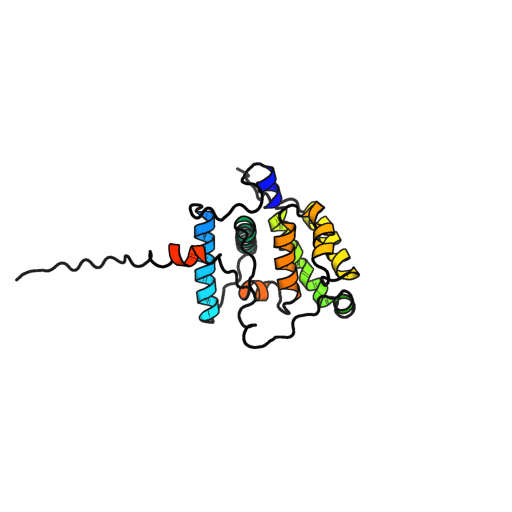323 16.238 1.00 75.50 183 GLU A C 1
ATOM 1461 O O . GLU A 1 183 ? 3.909 5.893 15.169 1.00 75.50 183 GLU A O 1
ATOM 1466 N N . PRO A 1 184 ? 2.832 5.843 17.146 1.00 61.00 184 PRO A N 1
ATOM 1467 C CA . PRO A 1 184 ? 2.360 7.210 17.048 1.00 61.00 184 PRO A CA 1
ATOM 1468 C C . PRO A 1 184 ? 3.492 8.222 17.269 1.00 61.00 184 PRO A C 1
ATOM 1470 O O . PRO A 1 184 ? 4.490 7.903 17.915 1.00 61.00 184 PRO A O 1
ATOM 1473 N N . PRO A 1 185 ? 3.365 9.453 16.745 1.00 54.16 185 PRO A N 1
ATOM 1474 C CA . PRO A 1 185 ? 4.354 10.492 16.988 1.00 54.16 185 PRO A CA 1
ATOM 1475 C C . PRO A 1 185 ? 4.521 10.749 18.501 1.00 54.16 185 PRO A C 1
ATOM 1477 O O . PRO A 1 185 ? 3.536 10.684 19.249 1.00 54.16 185 PRO A O 1
ATOM 1480 N N . PRO A 1 186 ? 5.752 11.053 18.956 1.00 51.00 186 PRO A N 1
ATOM 1481 C CA . PRO A 1 186 ? 6.133 11.074 20.374 1.00 51.00 186 PRO A CA 1
ATOM 1482 C C . PRO A 1 186 ? 5.282 12.007 21.248 1.00 51.00 186 PRO A C 1
ATOM 1484 O O . PRO A 1 186 ? 5.133 11.768 22.441 1.00 51.00 186 PRO A O 1
ATOM 1487 N N . THR A 1 187 ? 4.634 13.010 20.656 1.00 48.88 187 THR A N 1
ATOM 1488 C CA . THR A 1 187 ? 3.755 13.963 21.347 1.00 48.88 187 THR A CA 1
ATOM 1489 C C . THR A 1 187 ? 2.482 13.346 21.933 1.00 48.88 187 THR A C 1
ATOM 1491 O O . THR A 1 187 ? 1.851 13.952 22.792 1.00 48.88 187 THR A O 1
ATOM 1494 N N . THR A 1 188 ? 2.080 12.147 21.498 1.00 49.22 188 THR A N 1
ATOM 1495 C CA . THR A 1 188 ? 0.821 11.528 21.955 1.00 49.22 188 THR A CA 1
ATOM 1496 C C . THR A 1 188 ? 1.023 10.625 23.176 1.00 49.22 188 THR A C 1
ATOM 1498 O O . THR A 1 188 ? 0.089 10.391 23.941 1.00 49.22 188 THR A O 1
ATOM 1501 N N . THR A 1 189 ? 2.239 10.123 23.393 1.00 47.19 189 THR A N 1
ATOM 1502 C CA . THR A 1 189 ? 2.528 9.191 24.492 1.00 47.19 189 THR A CA 1
ATOM 1503 C C . THR A 1 189 ? 2.502 9.892 25.852 1.00 47.19 189 THR A C 1
ATOM 1505 O O . THR A 1 189 ? 2.041 9.296 26.821 1.00 47.19 189 THR A O 1
ATOM 1508 N N . GLU A 1 190 ? 2.883 11.170 25.920 1.00 45.78 190 GLU A N 1
ATOM 1509 C CA . GLU A 1 190 ? 2.842 11.952 27.168 1.00 45.78 190 GLU A CA 1
ATOM 1510 C C . GLU A 1 190 ? 1.452 12.523 27.496 1.00 45.78 190 GLU A C 1
ATOM 1512 O O . GLU A 1 190 ? 1.146 12.751 28.658 1.00 45.78 190 GLU A O 1
ATOM 1517 N N . GLN A 1 191 ? 0.567 12.693 26.505 1.00 43.81 191 GLN A N 1
ATOM 1518 C CA . GLN A 1 191 ? -0.815 13.147 26.742 1.00 43.81 191 GLN A CA 1
ATOM 1519 C C . GLN A 1 191 ? -1.798 12.014 27.076 1.00 43.81 191 GLN A C 1
ATOM 1521 O O . GLN A 1 191 ? -2.845 12.269 27.664 1.00 43.81 191 GLN A O 1
ATOM 1526 N N . TYR A 1 192 ? -1.486 10.768 26.706 1.00 47.59 192 TYR A N 1
ATOM 1527 C CA . TYR A 1 192 ? -2.324 9.594 26.999 1.00 47.59 192 TYR A CA 1
ATOM 1528 C C . TYR A 1 192 ? -1.700 8.633 28.025 1.00 47.59 192 TYR A C 1
ATOM 1530 O O . TYR A 1 192 ? -2.379 7.728 28.518 1.00 47.59 192 TYR A O 1
ATOM 1538 N N . GLY A 1 193 ? -0.428 8.824 28.381 1.00 45.62 193 GLY A N 1
ATOM 1539 C CA . GLY A 1 193 ? 0.180 8.232 29.565 1.00 45.62 193 GLY A CA 1
ATOM 1540 C C . GLY A 1 193 ? -0.197 9.057 30.791 1.00 45.62 193 GLY A C 1
ATOM 1541 O O . GLY A 1 193 ? 0.361 10.127 30.966 1.00 45.62 193 GLY A O 1
ATOM 1542 N N . LEU A 1 194 ? -1.119 8.531 31.611 1.00 47.53 194 LEU A N 1
ATOM 1543 C CA . LEU A 1 194 ? -1.674 9.063 32.880 1.00 47.53 194 LEU A CA 1
ATOM 1544 C C . LEU A 1 194 ? -3.146 9.508 32.801 1.00 47.53 194 LEU A C 1
ATOM 1546 O O . LEU A 1 194 ? -3.521 10.569 33.282 1.00 47.53 194 LEU A O 1
ATOM 1550 N N . SER A 1 195 ? -4.031 8.683 32.242 1.00 38.44 195 SER A N 1
ATOM 1551 C CA . SER A 1 195 ? -5.474 8.754 32.549 1.00 38.44 195 SER A CA 1
ATOM 1552 C C . SER A 1 195 ? -6.142 7.390 32.361 1.00 38.44 195 SER A C 1
ATOM 1554 O O . SER A 1 195 ? -7.096 7.246 31.605 1.00 38.44 195 SER A O 1
ATOM 1556 N N . SER A 1 196 ? -5.610 6.348 33.005 1.00 44.66 196 SER A N 1
ATOM 1557 C CA . SER A 1 196 ? -6.335 5.079 33.169 1.00 44.66 196 SER A CA 1
ATOM 1558 C C . SER A 1 196 ? -5.831 4.319 34.395 1.00 44.66 196 SER A C 1
ATOM 1560 O O . SER A 1 196 ? -5.167 3.294 34.276 1.00 44.66 196 SER A O 1
ATOM 1562 N N . SER A 1 197 ? -6.142 4.862 35.571 1.00 44.59 197 SER A N 1
ATOM 1563 C CA . SER A 1 197 ? -6.277 4.127 36.835 1.00 44.59 197 SER A CA 1
ATOM 1564 C C . SER A 1 197 ? -7.119 4.976 37.795 1.00 44.59 197 SER A C 1
ATOM 1566 O O . SER A 1 197 ? -6.638 5.452 38.819 1.00 44.59 197 SER A O 1
ATOM 1568 N N . SER A 1 198 ? -8.375 5.229 37.427 1.00 45.69 198 SER A N 1
ATOM 1569 C CA . SER A 1 198 ? -9.417 5.504 38.416 1.00 45.69 198 SER A CA 1
ATOM 1570 C C . SER A 1 198 ? -10.232 4.224 38.510 1.00 45.69 198 SER A C 1
ATOM 1572 O O . SER A 1 198 ? -11.218 4.056 37.801 1.00 45.69 198 SER A O 1
ATOM 1574 N N . ASP A 1 199 ? -9.719 3.282 39.299 1.00 45.50 199 ASP A N 1
ATOM 1575 C CA . ASP A 1 199 ? -10.539 2.223 39.868 1.00 45.50 199 ASP A CA 1
ATOM 1576 C C . ASP A 1 199 ? -10.874 2.700 41.281 1.00 45.50 199 ASP A C 1
ATOM 1578 O O . ASP A 1 199 ? -9.988 2.958 42.101 1.00 45.50 199 ASP A O 1
ATOM 1582 N N . GLY A 1 200 ? -12.155 2.973 41.509 1.00 50.91 200 GLY A N 1
ATOM 1583 C CA . GLY A 1 200 ? -12.651 3.489 42.773 1.00 50.91 200 GLY A CA 1
ATOM 1584 C C . GLY A 1 200 ? -12.506 2.439 43.866 1.00 50.91 200 GLY A C 1
ATOM 1585 O O . GLY A 1 200 ? -13.199 1.429 43.850 1.00 50.91 200 GLY A O 1
ATOM 1586 N N . SER A 1 201 ? -11.649 2.710 44.848 1.00 42.62 201 SER A N 1
ATOM 1587 C CA . SER A 1 201 ? -11.689 2.047 46.149 1.00 42.62 201 SER A CA 1
ATOM 1588 C C . SER A 1 201 ? -11.988 3.102 47.208 1.00 42.62 201 SER A C 1
ATOM 1590 O O . SER A 1 201 ? -11.097 3.735 47.773 1.00 42.62 201 SER A O 1
ATOM 1592 N N . SER A 1 202 ? -13.279 3.358 47.414 1.00 49.09 202 SER A N 1
ATOM 1593 C CA . SER A 1 202 ? -13.768 4.097 48.573 1.00 49.09 202 SER A CA 1
ATOM 1594 C C . SER A 1 202 ? -13.745 3.156 49.775 1.00 49.09 202 SER A C 1
ATOM 1596 O O . SER A 1 202 ? -14.613 2.300 49.920 1.00 49.09 202 SER A O 1
ATOM 1598 N N . VAL A 1 203 ? -12.742 3.312 50.636 1.00 53.84 203 VAL A N 1
ATOM 1599 C CA . VAL A 1 203 ? -12.719 2.700 51.967 1.00 53.84 203 VAL A CA 1
ATOM 1600 C C . VAL A 1 203 ? -13.641 3.524 52.865 1.00 53.84 203 VAL A C 1
ATOM 1602 O O . VAL A 1 203 ? -13.351 4.680 53.168 1.00 53.84 203 VAL A O 1
ATOM 1605 N N . ILE A 1 204 ? -14.775 2.946 53.260 1.00 51.75 204 ILE A N 1
ATOM 1606 C CA . ILE A 1 204 ? -15.641 3.501 54.304 1.00 51.75 204 ILE A CA 1
ATOM 1607 C C . ILE A 1 204 ? -15.017 3.115 55.647 1.00 51.75 204 ILE A C 1
ATOM 1609 O O . ILE A 1 204 ? -14.915 1.932 55.968 1.00 51.75 204 ILE A O 1
ATOM 1613 N N . ALA A 1 205 ? -14.586 4.112 56.416 1.00 45.72 205 ALA A N 1
ATOM 1614 C CA . ALA A 1 205 ? -14.257 3.938 57.823 1.00 45.72 205 ALA A CA 1
ATOM 1615 C C . ALA A 1 205 ? -15.556 3.692 58.604 1.00 45.72 205 ALA A C 1
ATOM 1617 O O . ALA A 1 205 ? -16.480 4.502 58.537 1.00 45.72 205 ALA A O 1
ATOM 1618 N N . ILE A 1 206 ? -15.629 2.577 59.328 1.00 40.38 206 ILE A N 1
ATOM 1619 C CA . ILE A 1 206 ? -16.641 2.355 60.362 1.00 40.38 206 ILE A CA 1
ATOM 1620 C C . ILE A 1 206 ? -15.924 2.631 61.682 1.00 40.38 206 ILE A C 1
ATOM 1622 O O . ILE A 1 206 ? -14.986 1.915 62.027 1.00 40.38 206 ILE A O 1
ATOM 1626 N N . SER A 1 207 ? -16.306 3.714 62.354 1.00 46.59 207 SER A N 1
ATOM 1627 C CA . SER A 1 207 ? -15.893 3.983 63.732 1.00 46.59 207 SER A CA 1
ATOM 1628 C C . SER A 1 207 ? -16.625 3.027 64.676 1.00 46.59 207 SER A C 1
ATOM 1630 O O . SER A 1 207 ? -17.827 2.813 64.501 1.00 46.59 207 SER A O 1
ATOM 1632 N N . GLU A 1 208 ? -15.903 2.491 65.658 1.00 44.66 208 GLU A N 1
ATOM 1633 C CA . GLU A 1 208 ? -16.456 1.893 66.883 1.00 44.66 208 GLU A CA 1
ATOM 1634 C C . GLU A 1 208 ? -16.533 2.955 67.987 1.00 44.66 208 GLU A C 1
ATOM 1636 O O . GLU A 1 208 ? -15.613 3.810 68.041 1.00 44.66 208 GLU A O 1
#